Protein AF-A0A821G448-F1 (afdb_monomer_lite)

Sequence (338 aa):
MLSFLSIGIGICGEPCPPQCRQCDKSRVEDIFFGTEDEPDARFVFLPDCGHIIEVTSLDQWIKDFENDPDNKTAIRFPECPRCRQKIYRCVRYMPILNRVHESISQVKRKILGNKSRQEMNYRRTQLIAEYEKIQRNLKEINLVQSITDLFSKLYKDDQFFSDDMFNLMTNLLVFLNEMDAILIKGRKKLQESVFEDLVNAPLRHIVKYLSAQRQDRNFAEQQLKDIQSEFKRIHRVIYIESLVSSLKRTLKEDEKECIDSMKNLTRKSGPFTDEDRQKFDDLVKKFEQINNLPGLGITDRERIAIVRALNISKGHWFICPNGHPYVITEVEIFFFDE

Radiu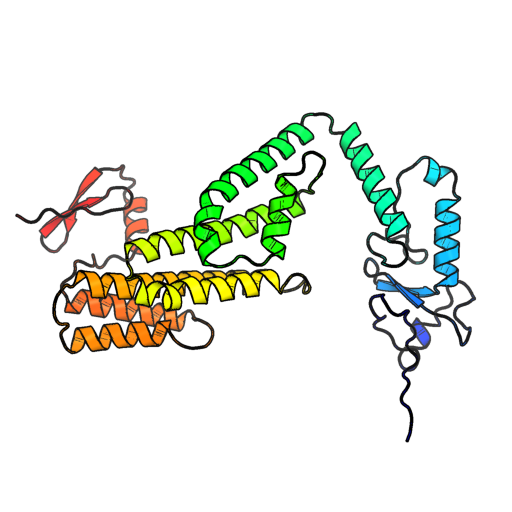s of gyration: 30.23 Å; chains: 1; bounding box: 56×74×84 Å

Secondary structure (DSSP, 8-state):
--------SBPTTSPPPSS-TTT-HHHHS--SSS-TTSTT--EEE-TTT--EEEHHHHHHHHHHHHH-HHHHHS----B-TTT--B----STTHHHHHHHHHHHHHHHHHHSTTHHHHHHHHHHHHHHHHHHHHHHHHGGGT--HHHHHHHHGGG-TTPPPPHHHHHHHHHHHHHHHHHHHHHHHHHHHS-HHHHIIIIIHHHHHHHHHHHHTTT-TT-HHHHHHHHHHHHHHHHHHHHHHHHHHHH-SPPPHHHHHHHHHHHHHHT-SS---HHHHHHHHHHHHHHHHHTT----S--HHHHHHHHHHHTPPS--EEE-TTS-EEE--SS-PPP---

Structure (mmCIF, N/CA/C/O backbone):
data_AF-A0A821G448-F1
#
_entry.id   AF-A0A821G448-F1
#
loop_
_atom_site.group_PDB
_atom_site.id
_atom_site.type_symbol
_atom_site.label_atom_id
_atom_site.label_alt_id
_atom_site.label_comp_id
_atom_site.label_asym_id
_atom_site.label_entity_id
_atom_site.label_seq_id
_atom_site.pdbx_PDB_ins_code
_atom_site.Cartn_x
_atom_site.Cartn_y
_atom_site.Cartn_z
_atom_site.occupancy
_atom_site.B_iso_or_equiv
_atom_site.auth_seq_id
_atom_site.auth_comp_id
_atom_site.auth_asym_id
_atom_site.auth_atom_id
_atom_site.pdbx_PDB_model_num
ATOM 1 N N . MET A 1 1 ? 2.047 -45.506 -25.909 1.00 33.78 1 MET A N 1
ATOM 2 C CA . MET A 1 1 ? 3.206 -44.608 -26.090 1.00 33.78 1 MET A CA 1
ATOM 3 C C . MET A 1 1 ? 3.051 -43.893 -27.422 1.00 33.78 1 MET A C 1
ATOM 5 O O . MET A 1 1 ? 3.429 -44.444 -28.443 1.00 33.78 1 MET A O 1
ATOM 9 N N . LEU A 1 2 ? 2.440 -42.710 -27.423 1.00 26.84 2 LEU A N 1
ATOM 10 C CA . LEU A 1 2 ? 2.539 -41.763 -28.532 1.00 26.84 2 LEU A CA 1
ATOM 11 C C . LEU A 1 2 ? 3.020 -40.459 -27.906 1.00 26.84 2 LEU A C 1
ATOM 13 O O . LEU A 1 2 ? 2.313 -39.806 -27.143 1.00 26.84 2 LEU A O 1
ATOM 17 N N . SER A 1 3 ? 4.299 -40.202 -28.126 1.00 27.52 3 SER A N 1
ATOM 18 C CA . SER A 1 3 ? 5.043 -39.023 -27.723 1.00 27.52 3 SER A CA 1
ATOM 19 C C . SER A 1 3 ? 4.447 -37.781 -28.386 1.00 27.52 3 SER A C 1
ATOM 21 O O . SER A 1 3 ? 4.775 -37.474 -29.530 1.00 27.52 3 SER A O 1
ATOM 23 N N . PHE A 1 4 ? 3.598 -37.048 -27.666 1.00 29.55 4 PHE A N 1
ATOM 24 C CA . PHE A 1 4 ? 3.271 -35.659 -27.993 1.00 29.55 4 PHE A CA 1
ATOM 25 C C . PHE A 1 4 ? 4.463 -34.769 -27.617 1.00 29.55 4 PHE A C 1
ATOM 27 O O . PHE A 1 4 ? 4.436 -34.025 -26.641 1.00 29.55 4 PHE A O 1
ATOM 34 N N . LEU A 1 5 ? 5.547 -34.881 -28.384 1.00 30.53 5 LEU A N 1
ATOM 35 C CA . LEU A 1 5 ? 6.506 -33.793 -28.510 1.00 30.53 5 LEU A CA 1
ATOM 36 C C . LEU A 1 5 ? 5.862 -32.778 -29.450 1.00 30.53 5 LEU A C 1
ATOM 38 O O . LEU A 1 5 ? 6.001 -32.860 -30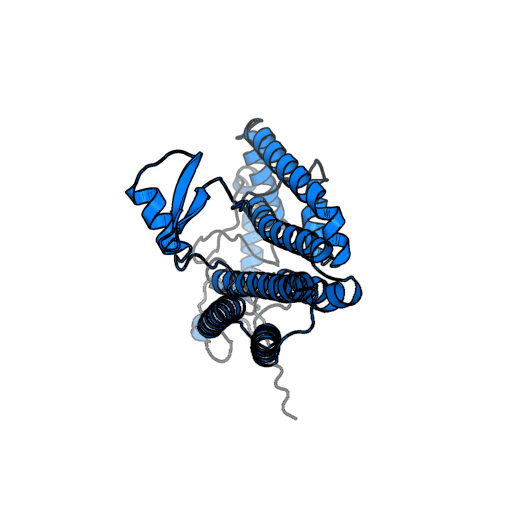.667 1.00 30.53 5 LEU A O 1
ATOM 42 N N . SER A 1 6 ? 5.092 -31.857 -28.878 1.00 38.50 6 SER A N 1
ATOM 43 C CA . SER A 1 6 ? 4.679 -30.636 -29.559 1.00 38.50 6 SER A CA 1
ATOM 44 C C . SER A 1 6 ? 5.960 -29.901 -29.957 1.00 38.50 6 SER A C 1
ATOM 46 O O . SER A 1 6 ? 6.612 -29.294 -29.109 1.00 38.50 6 SER A O 1
ATOM 48 N N . ILE A 1 7 ? 6.377 -30.025 -31.219 1.00 44.03 7 ILE A N 1
ATOM 49 C CA . ILE A 1 7 ? 7.517 -29.288 -31.769 1.00 44.03 7 ILE A CA 1
ATOM 50 C C . ILE A 1 7 ? 7.120 -27.811 -31.733 1.00 44.03 7 ILE A C 1
ATOM 52 O O . ILE A 1 7 ? 6.362 -27.329 -32.574 1.00 44.03 7 ILE A O 1
ATOM 56 N N . GLY A 1 8 ? 7.546 -27.120 -30.678 1.00 46.78 8 GLY A N 1
ATOM 57 C CA . GLY A 1 8 ? 7.325 -25.694 -30.515 1.00 46.78 8 GLY A CA 1
ATOM 58 C C . GLY A 1 8 ? 8.006 -24.943 -31.652 1.00 46.78 8 GLY A C 1
ATOM 59 O O . GLY A 1 8 ? 9.185 -25.139 -31.917 1.00 46.78 8 GLY A O 1
ATOM 60 N N . ILE A 1 9 ? 7.246 -24.083 -32.318 1.00 56.41 9 ILE A N 1
ATOM 61 C CA . ILE A 1 9 ? 7.723 -23.201 -33.395 1.00 56.41 9 ILE A CA 1
ATOM 62 C C . ILE A 1 9 ? 8.594 -22.065 -32.832 1.00 56.41 9 ILE A C 1
ATOM 64 O O . ILE A 1 9 ? 9.388 -21.447 -33.541 1.00 56.41 9 ILE A O 1
ATOM 68 N N . GLY A 1 10 ? 8.401 -21.769 -31.544 1.00 53.41 10 GLY A N 1
ATOM 69 C CA . GLY A 1 10 ? 9.107 -20.729 -30.813 1.00 53.41 10 GLY A CA 1
ATOM 70 C C . GLY A 1 10 ? 10.430 -21.210 -30.226 1.00 53.41 10 GLY A C 1
ATOM 71 O O . GLY A 1 10 ? 10.651 -22.399 -29.986 1.00 53.41 10 GLY A O 1
ATOM 72 N N . ILE A 1 11 ? 11.307 -20.254 -29.948 1.00 56.41 11 ILE A N 1
ATOM 73 C CA . ILE A 1 11 ? 12.569 -20.491 -29.250 1.00 56.41 11 ILE A CA 1
ATOM 74 C C . ILE A 1 11 ? 12.334 -20.475 -27.733 1.00 56.41 11 ILE A C 1
ATOM 76 O O . ILE A 1 11 ? 11.613 -19.633 -27.201 1.00 56.41 11 ILE A O 1
ATOM 80 N N . CYS A 1 12 ? 12.971 -21.406 -27.018 1.00 49.06 12 CYS A N 1
ATOM 81 C CA . CYS A 1 12 ? 12.954 -21.430 -25.556 1.00 49.06 12 CYS A CA 1
ATOM 82 C C . CYS A 1 12 ? 13.568 -20.133 -24.991 1.00 49.06 12 CYS A C 1
ATOM 84 O O . CYS A 1 12 ? 14.717 -19.817 -25.295 1.00 49.06 12 CYS A O 1
ATOM 86 N N . GLY A 1 13 ? 12.807 -19.390 -24.178 1.00 52.91 13 GLY A N 1
ATOM 87 C CA . GLY A 1 13 ? 13.228 -18.111 -23.581 1.00 52.91 13 GLY A CA 1
ATOM 88 C C . GLY A 1 13 ? 12.549 -16.860 -24.157 1.00 52.91 13 GLY A C 1
ATOM 89 O O . GLY A 1 13 ? 12.744 -15.770 -23.622 1.00 52.91 13 GLY A O 1
ATOM 90 N N . GLU A 1 14 ? 11.722 -17.001 -25.194 1.00 59.03 14 GLU A N 1
ATOM 91 C CA . GLU A 1 14 ? 10.895 -15.926 -25.758 1.00 59.03 14 GLU A CA 1
ATOM 92 C C . GLU A 1 14 ? 9.402 -16.145 -25.465 1.00 59.03 14 GLU A C 1
ATOM 94 O O . GLU A 1 14 ? 8.993 -17.273 -25.178 1.00 59.03 14 GLU A O 1
ATOM 99 N N . PRO A 1 15 ? 8.565 -15.088 -25.501 1.00 56.22 15 PRO A N 1
ATOM 100 C CA . PRO A 1 15 ? 7.119 -15.257 -25.413 1.00 56.22 15 PRO A CA 1
ATOM 101 C C . PRO A 1 15 ? 6.645 -16.205 -26.518 1.00 56.22 15 PRO A C 1
ATOM 103 O O . PRO A 1 15 ? 6.851 -15.936 -27.702 1.00 56.22 15 PRO A O 1
ATOM 106 N N . CYS A 1 16 ? 6.024 -17.318 -26.118 1.00 55.94 16 CYS A N 1
ATOM 107 C CA . CYS A 1 16 ? 5.536 -18.319 -27.056 1.00 55.94 16 CYS A CA 1
ATOM 108 C C . CYS A 1 16 ? 4.573 -17.665 -28.060 1.00 55.94 16 CYS A C 1
ATOM 110 O O . CYS A 1 16 ? 3.627 -16.994 -27.629 1.00 55.94 16 CYS A O 1
ATOM 112 N N . PRO A 1 17 ? 4.778 -17.850 -29.376 1.00 60.84 17 PRO A N 1
ATOM 113 C CA . PRO A 1 17 ? 3.851 -17.334 -30.368 1.00 60.84 17 PRO A CA 1
ATOM 114 C C . PRO A 1 17 ? 2.454 -17.936 -30.127 1.00 60.84 17 PRO A C 1
ATOM 116 O O . PRO A 1 17 ? 2.344 -19.138 -29.881 1.00 60.84 17 PRO A O 1
ATOM 119 N N . PRO A 1 18 ? 1.378 -17.132 -30.200 1.00 56.75 18 PRO A N 1
ATOM 120 C CA . PRO A 1 18 ? 0.017 -17.605 -29.935 1.00 56.75 18 PRO A CA 1
ATOM 121 C C . PRO A 1 18 ? -0.550 -18.511 -31.043 1.00 56.75 18 PRO A C 1
ATOM 123 O O . PRO A 1 18 ? -1.644 -19.042 -30.882 1.00 56.75 18 PRO A O 1
ATOM 126 N N . GLN A 1 19 ? 0.164 -18.673 -32.162 1.00 59.16 19 GLN A N 1
ATOM 127 C CA . GLN A 1 19 ? -0.272 -19.413 -33.350 1.00 59.16 19 GLN A CA 1
ATOM 128 C C . GLN A 1 19 ? 0.521 -20.722 -33.492 1.00 59.16 19 GLN A C 1
ATOM 130 O O . GLN A 1 19 ? 1.738 -20.745 -33.294 1.00 59.16 19 GLN A O 1
ATOM 135 N N . CYS A 1 20 ? -0.172 -21.819 -33.820 1.00 54.84 20 CYS A N 1
ATOM 136 C CA . CYS A 1 20 ? 0.391 -23.174 -33.900 1.00 54.84 20 CYS A CA 1
ATOM 137 C C . CYS A 1 20 ? 0.572 -23.634 -35.361 1.00 54.84 20 CYS A C 1
ATOM 139 O O . CYS A 1 20 ? -0.333 -23.462 -36.172 1.00 54.84 20 CYS A O 1
ATOM 141 N N . ARG A 1 21 ? 1.676 -24.329 -35.686 1.00 53.38 21 ARG A N 1
ATOM 142 C CA . ARG A 1 21 ? 2.031 -24.813 -37.043 1.00 53.38 21 ARG A CA 1
ATOM 143 C C . ARG A 1 21 ? 1.035 -25.834 -37.582 1.00 53.38 21 ARG A C 1
ATOM 145 O O . ARG A 1 21 ? 0.971 -26.078 -38.779 1.00 53.38 21 ARG A O 1
ATOM 152 N N . GLN A 1 22 ? 0.292 -26.472 -36.682 1.00 51.66 22 GLN A N 1
ATOM 153 C CA . GLN A 1 22 ? -0.735 -27.447 -37.027 1.00 51.66 22 GLN A CA 1
ATOM 154 C C . GLN A 1 22 ? -2.119 -26.813 -37.201 1.00 51.66 22 GLN A C 1
ATOM 156 O O . GLN A 1 22 ? -2.924 -27.369 -37.940 1.00 51.66 22 GLN A O 1
ATOM 161 N N . CYS A 1 23 ? -2.390 -25.667 -36.565 1.00 49.94 23 CYS A N 1
ATOM 162 C CA . CYS A 1 23 ? -3.724 -25.057 -36.540 1.00 49.94 23 CYS A CA 1
ATOM 163 C C . CYS A 1 23 ? -3.849 -23.826 -37.457 1.00 49.94 23 CYS A C 1
ATOM 165 O O . CYS A 1 23 ? -4.916 -23.620 -38.020 1.00 49.94 23 CYS A O 1
ATOM 167 N N . ASP A 1 24 ? -2.770 -23.056 -37.657 1.00 54.28 24 ASP A N 1
ATOM 168 C CA . ASP A 1 24 ? -2.768 -21.758 -38.358 1.00 54.28 24 ASP A CA 1
ATOM 169 C C . ASP A 1 24 ? -1.721 -21.696 -39.493 1.00 54.28 24 ASP A C 1
ATOM 171 O O . ASP A 1 24 ? -0.973 -20.724 -39.620 1.00 54.28 24 ASP A O 1
ATOM 175 N N . LYS A 1 25 ? -1.646 -22.738 -40.336 1.00 53.06 25 LYS A N 1
ATOM 176 C CA . LYS A 1 25 ? -0.663 -22.829 -41.440 1.00 53.06 25 LYS A CA 1
ATOM 177 C C . LYS A 1 25 ? -0.625 -21.584 -42.332 1.00 53.06 25 LYS A C 1
ATOM 179 O O . LYS A 1 25 ? 0.441 -21.031 -42.560 1.00 53.06 25 LYS A O 1
ATOM 184 N N . SER A 1 26 ? -1.788 -21.059 -42.720 1.00 48.03 26 SER A N 1
ATOM 185 C CA . SER A 1 26 ? -1.902 -19.926 -43.651 1.00 48.03 26 SER A CA 1
ATOM 186 C C . SER A 1 26 ? -1.378 -18.584 -43.124 1.00 48.03 26 SER A C 1
ATOM 188 O O . SER A 1 26 ? -1.271 -17.642 -43.897 1.00 48.03 26 SER A O 1
ATOM 190 N N . ARG A 1 27 ? -1.127 -18.451 -41.814 1.00 51.88 27 ARG A N 1
ATOM 191 C CA . ARG A 1 27 ? -0.592 -17.221 -41.197 1.00 51.88 27 ARG A CA 1
ATOM 192 C C . ARG A 1 27 ? 0.886 -17.323 -40.828 1.00 51.88 27 ARG A C 1
ATOM 194 O O . ARG A 1 27 ? 1.534 -16.291 -40.678 1.00 51.88 27 ARG A O 1
ATOM 201 N N . VAL A 1 28 ? 1.385 -18.548 -40.655 1.00 48.91 28 VAL A N 1
ATOM 202 C CA . VAL A 1 28 ? 2.789 -18.848 -40.337 1.00 48.91 28 VAL A CA 1
ATOM 203 C C . VAL A 1 28 ? 3.607 -19.040 -41.621 1.00 48.91 28 VAL A C 1
ATOM 205 O O . VAL A 1 28 ? 4.771 -18.665 -41.648 1.00 48.91 28 VAL A O 1
ATOM 208 N N . GLU A 1 29 ? 2.983 -19.550 -42.687 1.00 47.72 29 GLU A N 1
ATOM 209 C CA . GLU A 1 29 ? 3.554 -19.713 -44.039 1.00 47.72 29 GLU A CA 1
ATOM 210 C C . GLU A 1 29 ? 3.320 -18.468 -44.922 1.00 47.72 29 GLU A C 1
ATOM 212 O O . GLU A 1 29 ? 3.373 -18.540 -46.145 1.00 47.72 29 GLU A O 1
ATOM 217 N N . ASP A 1 30 ? 2.993 -17.319 -44.323 1.00 47.78 30 ASP A N 1
ATOM 218 C CA . ASP A 1 30 ? 2.688 -16.078 -45.042 1.00 47.78 30 ASP A CA 1
ATOM 219 C C . ASP A 1 30 ? 4.006 -15.445 -45.534 1.00 47.78 30 ASP A C 1
ATOM 221 O O . ASP A 1 30 ? 4.543 -14.540 -44.896 1.00 47.78 30 ASP A O 1
ATOM 225 N N . ILE A 1 31 ? 4.526 -15.998 -46.641 1.00 49.81 31 ILE A N 1
ATOM 226 C CA . ILE A 1 31 ? 5.874 -15.811 -47.205 1.00 49.81 31 ILE A CA 1
ATOM 227 C C . ILE A 1 31 ? 6.240 -14.324 -47.320 1.00 49.81 31 ILE A C 1
ATOM 229 O O . ILE A 1 31 ? 5.885 -13.656 -48.294 1.00 49.81 31 ILE A O 1
ATOM 233 N N . PHE A 1 32 ? 6.995 -13.804 -46.354 1.00 51.97 32 PHE A N 1
ATOM 234 C CA . PHE A 1 32 ? 7.508 -12.432 -46.381 1.00 51.97 32 PHE A CA 1
ATOM 235 C C . PHE A 1 32 ? 8.990 -12.374 -46.780 1.00 51.97 32 PHE A C 1
ATOM 237 O O . PHE A 1 32 ? 9.398 -11.440 -47.467 1.00 51.97 32 PHE A O 1
ATOM 244 N N . PHE A 1 33 ? 9.790 -13.385 -46.415 1.00 49.94 33 PHE A N 1
ATOM 245 C CA . PHE A 1 33 ? 11.239 -13.427 -46.692 1.00 49.94 33 PHE A CA 1
ATOM 246 C C . PHE A 1 33 ? 11.716 -14.626 -47.532 1.00 49.94 33 PHE A C 1
ATOM 248 O O . PHE A 1 33 ? 12.886 -14.679 -47.902 1.00 49.94 33 PHE A O 1
ATOM 255 N N . GLY A 1 34 ? 10.832 -15.566 -47.889 1.00 54.03 34 GLY A N 1
ATOM 256 C CA . GLY A 1 34 ? 11.161 -16.688 -48.786 1.00 54.03 34 GLY A CA 1
ATOM 257 C C . GLY A 1 34 ? 11.875 -17.885 -48.139 1.00 54.03 34 GLY A C 1
ATOM 258 O O . GLY A 1 34 ? 12.155 -18.854 -48.834 1.00 54.03 34 GLY A O 1
ATOM 259 N N . THR A 1 35 ? 12.138 -17.848 -46.831 1.00 48.72 35 THR A N 1
ATOM 260 C CA . THR A 1 35 ? 12.770 -18.928 -46.035 1.00 48.72 35 THR A CA 1
ATOM 261 C C . THR A 1 35 ? 11.802 -19.587 -45.039 1.00 48.72 35 THR A C 1
ATOM 263 O O . THR A 1 35 ? 12.171 -20.495 -44.298 1.00 48.72 35 THR A O 1
ATOM 266 N N . GLU A 1 36 ? 10.543 -19.140 -45.021 1.00 57.16 36 GLU A N 1
ATOM 267 C CA . GLU A 1 36 ? 9.511 -19.529 -44.045 1.00 57.16 36 GLU A CA 1
ATOM 268 C C . GLU A 1 36 ? 8.888 -20.914 -44.321 1.00 57.16 36 GLU A C 1
ATOM 270 O O . GLU A 1 36 ? 8.251 -21.486 -43.437 1.00 57.16 36 GLU A O 1
ATOM 275 N N . ASP A 1 37 ? 9.133 -21.480 -45.510 1.00 49.38 37 ASP A N 1
ATOM 276 C CA . ASP A 1 37 ? 8.642 -22.796 -45.956 1.00 49.38 37 ASP A CA 1
ATOM 277 C C . ASP A 1 37 ? 9.526 -23.978 -45.500 1.00 49.38 37 ASP A C 1
ATOM 279 O O . ASP A 1 37 ? 9.204 -25.146 -45.741 1.00 49.38 37 ASP A O 1
ATOM 283 N N . GLU A 1 38 ? 10.654 -23.718 -44.829 1.00 56.91 38 GLU A N 1
ATOM 284 C CA . GLU A 1 38 ? 11.566 -24.784 -44.412 1.00 56.91 38 GLU A CA 1
ATOM 285 C C . GLU A 1 38 ? 11.058 -25.549 -43.169 1.00 56.91 38 GLU A C 1
ATOM 287 O O . GLU A 1 38 ? 10.575 -24.959 -42.191 1.00 56.91 38 GLU A O 1
ATOM 292 N N . PRO A 1 39 ? 11.191 -26.891 -43.133 1.00 55.34 39 PRO A N 1
ATOM 293 C CA . PRO A 1 39 ? 10.701 -27.716 -42.027 1.00 55.34 39 PRO A CA 1
ATOM 294 C C . PRO A 1 39 ? 11.362 -27.385 -40.676 1.00 55.34 39 PRO A C 1
ATOM 296 O O . PRO A 1 39 ? 10.729 -27.592 -39.641 1.00 55.34 39 PRO A O 1
ATOM 299 N N . ASP A 1 40 ? 12.552 -26.777 -40.673 1.00 57.09 40 ASP A N 1
ATOM 300 C CA . ASP A 1 40 ? 13.296 -26.379 -39.468 1.00 57.09 40 ASP A CA 1
ATOM 301 C C . ASP A 1 40 ? 13.203 -24.877 -39.125 1.00 57.09 40 ASP A C 1
ATOM 303 O O . ASP A 1 40 ? 13.845 -24.424 -38.169 1.00 57.09 40 ASP A O 1
ATOM 307 N N . ALA A 1 41 ? 12.392 -24.102 -39.858 1.00 59.41 41 ALA A N 1
ATOM 308 C CA . ALA A 1 41 ? 12.221 -22.671 -39.617 1.00 59.41 41 ALA A CA 1
ATOM 309 C C . ALA A 1 41 ? 11.702 -22.400 -38.192 1.00 59.41 41 ALA A C 1
ATOM 311 O O . ALA A 1 41 ? 10.693 -22.956 -37.741 1.00 59.41 41 ALA A O 1
ATOM 312 N N . ARG A 1 42 ? 12.418 -21.534 -37.465 1.00 64.50 42 ARG A N 1
ATOM 313 C CA . ARG A 1 42 ? 12.078 -21.098 -36.102 1.00 64.50 42 ARG A CA 1
ATOM 314 C C . ARG A 1 42 ? 11.603 -19.660 -36.143 1.00 64.50 42 ARG A C 1
ATOM 316 O O . ARG A 1 42 ? 12.145 -18.862 -36.903 1.00 64.50 42 ARG A O 1
ATOM 323 N N . PHE A 1 43 ? 10.654 -19.313 -35.282 1.00 67.06 43 PHE A N 1
ATOM 324 C CA . PHE A 1 43 ? 10.010 -18.005 -35.328 1.00 67.06 43 PHE A CA 1
ATOM 325 C C . PHE A 1 43 ? 10.099 -17.262 -33.991 1.00 67.06 43 PHE A C 1
ATOM 327 O O . PHE A 1 43 ? 9.993 -17.858 -32.916 1.00 67.06 43 PHE A O 1
ATOM 334 N N . VAL A 1 44 ? 10.269 -15.942 -34.081 1.00 66.25 44 VAL A N 1
ATOM 335 C CA . VAL A 1 44 ? 10.250 -14.978 -32.974 1.00 66.25 44 VAL A CA 1
ATOM 336 C C . VAL A 1 44 ? 8.920 -14.238 -32.988 1.00 66.25 44 VAL A C 1
ATOM 338 O O . VAL A 1 44 ? 8.470 -13.762 -34.031 1.00 66.25 44 VAL A O 1
ATOM 341 N N . PHE A 1 45 ? 8.309 -14.088 -31.815 1.00 69.44 45 PHE A N 1
ATOM 342 C CA . PHE A 1 45 ? 7.146 -13.228 -31.630 1.00 69.44 45 PHE A CA 1
ATOM 343 C C . PHE A 1 45 ? 7.579 -11.847 -31.132 1.00 69.44 45 PHE A C 1
ATOM 345 O O . PHE A 1 45 ? 8.216 -11.733 -30.083 1.00 69.44 45 PHE A O 1
ATOM 352 N N . LEU A 1 46 ? 7.205 -10.790 -31.857 1.00 71.00 46 LEU A N 1
ATOM 353 C CA . LEU A 1 46 ? 7.442 -9.405 -31.450 1.00 71.00 46 LEU A CA 1
ATOM 354 C C . LEU A 1 46 ? 6.232 -8.861 -30.666 1.00 71.00 46 LEU A C 1
ATOM 356 O O . LEU A 1 46 ? 5.215 -8.532 -31.283 1.00 71.00 46 LEU A O 1
ATOM 360 N N . PRO A 1 47 ? 6.319 -8.673 -29.333 1.00 65.50 47 PRO A N 1
ATOM 361 C CA . PRO A 1 47 ? 5.178 -8.251 -28.511 1.00 65.50 47 PRO A CA 1
ATOM 362 C C . PRO A 1 47 ? 4.663 -6.850 -28.847 1.00 65.50 47 PRO A C 1
ATOM 364 O O . PRO A 1 47 ? 3.503 -6.544 -28.592 1.00 65.50 47 PRO A O 1
ATOM 367 N N . ASP A 1 48 ? 5.530 -5.995 -29.397 1.00 66.50 48 ASP A N 1
ATOM 368 C CA . ASP A 1 48 ? 5.216 -4.592 -29.678 1.00 66.50 48 ASP A CA 1
ATOM 369 C C . ASP A 1 48 ? 4.328 -4.412 -30.923 1.00 66.50 48 ASP A C 1
ATOM 371 O O . ASP A 1 48 ? 3.651 -3.394 -31.048 1.00 66.50 48 ASP A O 1
ATOM 375 N N . CYS A 1 49 ? 4.319 -5.381 -31.846 1.00 70.69 49 CYS A N 1
ATOM 376 C CA . CYS A 1 49 ? 3.522 -5.314 -33.079 1.00 70.69 49 CYS A CA 1
ATOM 377 C C . CYS A 1 49 ? 2.707 -6.580 -33.374 1.00 70.69 49 CYS A C 1
ATOM 379 O O . CYS A 1 49 ? 1.937 -6.592 -34.329 1.00 70.69 49 CYS A O 1
ATOM 381 N N . GLY A 1 50 ? 2.869 -7.639 -32.579 1.00 67.25 50 GLY A N 1
ATOM 382 C CA . GLY A 1 50 ? 2.139 -8.896 -32.726 1.00 67.25 50 GLY A CA 1
ATOM 383 C C . GLY A 1 50 ? 2.559 -9.749 -33.927 1.00 67.25 50 GLY A C 1
ATOM 384 O O . GLY A 1 50 ? 1.905 -10.753 -34.197 1.00 67.25 50 GLY A O 1
ATOM 385 N N . HIS A 1 51 ? 3.620 -9.374 -34.650 1.00 70.75 51 HIS A N 1
ATOM 386 C CA . HIS A 1 51 ? 4.101 -10.131 -35.803 1.00 70.75 51 HIS A CA 1
ATOM 387 C C . HIS A 1 51 ? 5.011 -11.285 -35.383 1.00 70.75 51 HIS A C 1
ATOM 389 O O . HIS A 1 51 ? 5.824 -11.164 -34.462 1.00 70.75 51 HIS A O 1
ATOM 395 N N . ILE A 1 52 ? 4.861 -12.389 -36.106 1.00 68.00 52 ILE A N 1
ATOM 396 C CA . ILE A 1 52 ? 5.700 -13.578 -36.024 1.00 68.00 52 ILE A CA 1
ATOM 397 C C . ILE A 1 52 ? 6.648 -13.518 -37.219 1.00 68.00 52 ILE A C 1
ATOM 399 O O . ILE A 1 52 ? 6.193 -13.285 -38.337 1.00 68.00 52 ILE A O 1
ATOM 403 N N . ILE A 1 53 ? 7.949 -13.642 -36.970 1.00 69.25 53 ILE A N 1
ATOM 404 C CA . ILE A 1 53 ? 8.989 -13.498 -37.997 1.00 69.25 53 ILE A CA 1
ATOM 405 C C . ILE A 1 53 ? 10.000 -14.624 -37.832 1.00 69.25 53 ILE A C 1
ATOM 407 O O . ILE A 1 53 ? 10.347 -14.987 -36.707 1.00 69.25 53 ILE A O 1
ATOM 411 N N . GLU A 1 54 ? 10.474 -15.169 -38.946 1.00 73.88 54 GLU A N 1
ATOM 412 C CA . GLU A 1 54 ? 11.516 -16.188 -38.952 1.00 73.88 54 GLU A CA 1
ATOM 413 C C . GLU A 1 54 ? 12.857 -15.631 -38.429 1.00 73.88 54 GLU A C 1
ATOM 415 O O . GLU A 1 54 ? 13.243 -14.480 -38.655 1.00 73.88 54 GLU A O 1
ATOM 420 N N . VAL A 1 55 ? 13.542 -16.454 -37.641 1.00 70.75 55 VAL A N 1
ATOM 421 C CA . VAL A 1 55 ? 14.696 -16.066 -36.825 1.00 70.75 55 VAL A CA 1
ATOM 422 C C . VAL A 1 55 ? 15.901 -15.653 -37.663 1.00 70.75 55 VAL A C 1
ATOM 424 O O . VAL A 1 55 ? 16.552 -14.663 -37.332 1.00 70.75 55 VAL A O 1
ATOM 427 N N . THR A 1 56 ? 16.239 -16.403 -38.712 1.00 71.31 56 THR A N 1
ATOM 428 C CA . THR A 1 56 ? 17.419 -16.117 -39.540 1.00 71.31 56 THR A CA 1
ATOM 429 C C . THR A 1 56 ? 17.231 -14.843 -40.360 1.00 71.31 56 THR A C 1
ATOM 431 O O . THR A 1 56 ? 18.159 -14.040 -40.459 1.00 71.31 56 THR A O 1
ATOM 434 N N . SER A 1 57 ? 16.014 -14.602 -40.836 1.00 70.38 57 SER A N 1
ATOM 435 C CA . SER A 1 57 ? 15.602 -13.400 -41.560 1.00 70.38 57 SER A CA 1
ATOM 436 C C . SER A 1 57 ? 15.626 -12.177 -40.651 1.00 70.38 57 SER A C 1
ATOM 438 O O . SER A 1 57 ? 16.164 -11.134 -41.022 1.00 70.38 57 SER A O 1
ATOM 440 N N . LEU A 1 58 ? 15.121 -12.304 -39.420 1.00 74.56 58 LEU A N 1
ATOM 441 C CA . LEU A 1 58 ? 15.185 -11.223 -38.438 1.00 74.56 58 LEU A CA 1
ATOM 442 C C . LEU A 1 58 ? 16.629 -10.945 -37.990 1.00 74.56 58 LEU A C 1
ATOM 444 O O . LEU A 1 58 ? 17.006 -9.786 -37.836 1.00 74.56 58 LEU A O 1
ATOM 448 N N . ASP A 1 59 ? 17.470 -11.973 -37.849 1.00 77.38 59 ASP A N 1
ATOM 449 C CA . ASP A 1 59 ? 18.895 -11.802 -37.545 1.00 77.38 59 ASP A CA 1
ATOM 450 C C . ASP A 1 59 ? 19.651 -11.093 -38.677 1.00 77.38 59 ASP A C 1
ATOM 452 O O . ASP A 1 59 ? 20.510 -10.256 -38.396 1.00 77.38 59 ASP A O 1
ATOM 456 N N . GLN A 1 60 ? 19.358 -11.410 -39.943 1.00 77.38 60 GLN A N 1
ATOM 457 C CA . GLN A 1 60 ? 19.922 -10.701 -41.098 1.00 77.38 60 GLN A CA 1
ATOM 458 C C . GLN A 1 60 ? 19.451 -9.246 -41.122 1.00 77.38 60 GLN A C 1
ATOM 460 O O . GLN A 1 60 ? 20.281 -8.344 -41.177 1.00 77.38 60 GLN A O 1
ATOM 465 N N . TRP A 1 61 ? 18.152 -9.009 -40.929 1.00 79.19 61 TRP A N 1
ATOM 466 C CA . TRP A 1 61 ? 17.572 -7.667 -40.866 1.00 79.19 61 TRP A CA 1
ATOM 467 C C . TRP A 1 61 ? 18.201 -6.793 -39.771 1.00 79.19 61 TRP A C 1
ATOM 469 O O . TRP A 1 61 ? 18.509 -5.623 -39.991 1.00 79.19 61 TRP A O 1
ATOM 479 N N . ILE A 1 62 ? 18.440 -7.359 -38.584 1.00 76.50 62 ILE A N 1
ATOM 480 C CA . ILE A 1 62 ? 19.091 -6.652 -37.474 1.00 76.50 62 ILE A CA 1
ATOM 481 C C . ILE A 1 62 ? 20.586 -6.419 -37.742 1.00 76.50 62 ILE A C 1
ATOM 483 O O . ILE A 1 62 ? 21.109 -5.367 -37.373 1.00 76.50 62 ILE A O 1
ATOM 487 N N . LYS A 1 63 ? 21.283 -7.353 -38.401 1.00 76.94 63 LYS A N 1
ATOM 488 C CA . LYS A 1 63 ? 22.687 -7.159 -38.809 1.00 76.94 63 LYS A CA 1
ATOM 489 C C . LYS A 1 63 ? 22.825 -6.069 -39.865 1.00 76.94 63 LYS A C 1
ATOM 491 O O . LYS A 1 63 ? 23.735 -5.250 -39.764 1.00 76.94 63 LYS A O 1
ATOM 496 N N . ASP A 1 64 ? 21.922 -6.034 -40.836 1.00 76.69 64 ASP A N 1
ATOM 497 C CA . ASP A 1 64 ? 21.879 -4.982 -41.850 1.00 76.69 64 ASP A CA 1
ATOM 498 C C . ASP A 1 64 ? 21.573 -3.629 -41.200 1.00 76.69 64 ASP A C 1
ATOM 500 O O . ASP A 1 64 ? 22.243 -2.638 -41.488 1.00 76.69 64 ASP A O 1
ATOM 504 N N . PHE A 1 65 ? 20.668 -3.610 -40.216 1.00 72.50 65 PHE A N 1
ATOM 505 C CA . PHE A 1 65 ? 20.415 -2.440 -39.380 1.00 72.50 65 PHE A CA 1
ATOM 506 C C . PHE A 1 65 ? 21.666 -1.981 -38.599 1.00 72.50 65 PHE A C 1
ATOM 508 O O . PHE A 1 65 ? 21.946 -0.786 -38.563 1.00 72.50 65 PHE A O 1
ATOM 515 N N . GLU A 1 66 ? 22.458 -2.876 -37.998 1.00 69.56 66 GLU A N 1
ATOM 516 C CA . GLU A 1 66 ? 23.705 -2.493 -37.302 1.00 69.56 66 GLU A CA 1
ATOM 517 C C . GLU A 1 66 ? 24.828 -2.036 -38.256 1.00 69.56 66 GLU A C 1
ATOM 519 O O . GLU A 1 66 ? 25.677 -1.222 -37.870 1.00 69.56 66 GLU A O 1
ATOM 524 N N . ASN A 1 67 ? 24.849 -2.547 -39.489 1.00 70.12 67 ASN A N 1
ATOM 525 C CA . ASN A 1 67 ? 25.858 -2.210 -40.496 1.00 70.12 67 ASN A CA 1
ATOM 526 C C . ASN A 1 67 ? 25.554 -0.918 -41.267 1.00 70.12 67 ASN A C 1
ATOM 528 O O . ASN A 1 67 ? 26.467 -0.368 -41.891 1.00 70.12 67 ASN A O 1
ATOM 532 N N . ASP A 1 68 ? 24.320 -0.417 -41.192 1.00 72.44 68 ASP A N 1
ATOM 533 C CA . ASP A 1 68 ? 23.902 0.828 -41.829 1.00 72.44 68 ASP A CA 1
ATOM 534 C C . ASP A 1 68 ? 24.717 2.032 -41.288 1.00 72.44 68 ASP A C 1
ATOM 536 O O . ASP A 1 68 ? 24.733 2.292 -40.073 1.00 72.44 68 ASP A O 1
ATOM 540 N N . PRO A 1 69 ? 25.423 2.786 -42.155 1.00 59.50 69 PRO A N 1
ATOM 541 C CA . PRO A 1 69 ? 26.186 3.968 -41.754 1.00 59.50 69 PRO A CA 1
ATOM 542 C C . PRO A 1 69 ? 25.328 5.059 -41.088 1.00 59.50 69 PRO A C 1
ATOM 544 O O . PRO A 1 69 ? 25.841 5.784 -40.224 1.00 59.50 69 PRO A O 1
ATOM 547 N N . ASP A 1 70 ? 24.031 5.139 -41.398 1.00 58.22 70 ASP A N 1
ATOM 548 C CA . ASP A 1 70 ? 23.108 6.080 -40.756 1.00 58.22 70 ASP A CA 1
ATOM 549 C C . ASP A 1 70 ? 22.757 5.659 -39.321 1.00 58.22 70 ASP A C 1
ATOM 551 O O . ASP A 1 70 ? 22.528 6.516 -38.469 1.00 58.22 70 ASP A O 1
ATOM 555 N N . ASN A 1 71 ? 22.800 4.366 -38.985 1.00 58.31 71 ASN A N 1
ATOM 556 C CA . ASN A 1 71 ? 22.572 3.888 -37.612 1.00 58.31 71 ASN A CA 1
ATOM 557 C C . ASN A 1 71 ? 23.814 4.011 -36.719 1.00 58.31 71 ASN A C 1
ATOM 559 O O . ASN A 1 71 ? 23.701 4.042 -35.491 1.00 58.31 71 ASN A O 1
ATOM 563 N N . LYS A 1 72 ? 25.007 4.166 -37.311 1.00 56.19 72 LYS A N 1
ATOM 564 C CA . LYS A 1 72 ? 26.212 4.578 -36.565 1.00 56.19 72 LYS A CA 1
ATOM 565 C C . LYS A 1 72 ? 26.155 6.043 -36.130 1.00 56.19 72 LYS A C 1
ATOM 567 O O . LYS A 1 72 ? 26.830 6.414 -35.171 1.00 56.19 72 LYS A O 1
ATOM 572 N N . THR A 1 73 ? 25.368 6.870 -36.819 1.00 49.56 73 THR A N 1
ATOM 573 C CA . THR A 1 73 ? 25.283 8.320 -36.587 1.00 49.56 73 THR A CA 1
ATOM 574 C C . THR A 1 73 ? 23.957 8.765 -35.957 1.00 49.56 73 THR A C 1
ATOM 576 O O . THR A 1 73 ? 23.950 9.736 -35.197 1.00 49.56 73 THR A O 1
ATOM 579 N N . ALA A 1 74 ? 22.853 8.045 -36.176 1.00 55.38 74 ALA A N 1
ATOM 580 C CA . ALA A 1 74 ? 21.530 8.337 -35.628 1.00 55.38 74 ALA A CA 1
ATOM 581 C C . ALA A 1 74 ? 21.056 7.257 -34.641 1.00 55.38 74 ALA A C 1
ATOM 583 O O . ALA A 1 74 ? 21.034 6.067 -34.935 1.00 55.38 74 ALA A O 1
ATOM 584 N N . ILE A 1 75 ? 20.595 7.681 -33.460 1.00 65.38 75 ILE A N 1
ATOM 585 C CA . ILE A 1 75 ? 20.065 6.766 -32.441 1.00 65.38 75 ILE A CA 1
ATOM 586 C C . ILE A 1 75 ? 18.636 6.368 -32.815 1.00 65.38 75 ILE A C 1
ATOM 588 O O . ILE A 1 75 ? 17.705 7.165 -32.667 1.00 65.38 75 ILE A O 1
ATOM 592 N N . ARG A 1 76 ? 18.453 5.136 -33.295 1.00 71.56 76 ARG A N 1
ATOM 593 C CA . ARG A 1 76 ? 17.154 4.603 -33.724 1.00 71.56 76 ARG A CA 1
ATOM 594 C C . ARG A 1 76 ? 16.935 3.201 -33.162 1.00 71.56 76 ARG A C 1
ATOM 596 O O . ARG A 1 76 ? 17.884 2.459 -32.935 1.00 71.56 76 ARG A O 1
ATOM 603 N N . PHE A 1 77 ? 15.674 2.867 -32.893 1.00 75.06 77 PHE A N 1
ATOM 604 C CA . PHE A 1 77 ? 15.295 1.496 -32.556 1.00 75.06 77 PHE A CA 1
ATOM 605 C C . PHE A 1 77 ? 15.176 0.671 -33.836 1.00 75.06 77 PHE A C 1
ATOM 607 O O . PHE A 1 77 ? 14.744 1.234 -34.845 1.00 75.06 77 PHE A O 1
ATOM 614 N N . PRO A 1 78 ? 15.484 -0.636 -33.789 1.00 75.00 78 PRO A N 1
ATOM 615 C CA . PRO A 1 78 ? 15.181 -1.528 -34.894 1.00 75.00 78 PRO A CA 1
ATOM 616 C C . PRO A 1 78 ? 13.684 -1.514 -35.202 1.00 75.00 78 PRO A C 1
ATOM 618 O O . PRO A 1 78 ? 12.852 -1.454 -34.294 1.00 75.00 78 PRO A O 1
ATOM 621 N N . GLU A 1 79 ? 13.338 -1.572 -36.481 1.00 79.81 79 GLU A N 1
ATOM 622 C CA . GLU A 1 79 ? 11.952 -1.577 -36.942 1.00 79.81 79 GLU A CA 1
ATOM 623 C C . GLU A 1 79 ? 11.551 -2.975 -37.406 1.00 79.81 79 GLU A C 1
ATOM 625 O O . GLU A 1 79 ? 12.345 -3.711 -37.994 1.00 79.81 79 GLU A O 1
ATOM 630 N N . CYS A 1 80 ? 10.296 -3.338 -37.148 1.00 75.94 80 CYS A N 1
ATOM 631 C CA . CYS A 1 80 ? 9.718 -4.570 -37.654 1.00 75.94 80 CYS A CA 1
ATOM 632 C C . CYS A 1 80 ? 9.698 -4.534 -39.193 1.00 75.94 80 CYS A C 1
ATOM 634 O O . CYS A 1 80 ? 9.111 -3.609 -39.757 1.00 75.94 80 CYS A O 1
ATOM 636 N N . PRO A 1 81 ? 10.248 -5.537 -39.892 1.00 72.62 81 PRO A N 1
ATOM 637 C CA . PRO A 1 81 ? 10.294 -5.538 -41.355 1.00 72.62 81 PRO A CA 1
ATOM 638 C C . PRO A 1 81 ? 8.904 -5.556 -42.009 1.00 72.62 81 PRO A C 1
ATOM 640 O O . PRO A 1 81 ? 8.737 -5.050 -43.114 1.00 72.62 81 PRO A O 1
ATOM 643 N N . ARG A 1 82 ? 7.886 -6.082 -41.312 1.00 70.75 82 ARG A N 1
ATOM 644 C CA . ARG A 1 82 ? 6.523 -6.226 -41.844 1.00 70.75 82 ARG A CA 1
ATOM 645 C C . ARG A 1 82 ? 5.667 -4.966 -41.707 1.00 70.75 82 ARG A C 1
ATOM 647 O O . ARG A 1 82 ? 4.858 -4.676 -42.578 1.00 70.75 82 ARG A O 1
ATOM 654 N N . CYS A 1 83 ? 5.829 -4.210 -40.621 1.00 73.69 83 CYS A N 1
ATOM 655 C CA . CYS A 1 83 ? 4.966 -3.055 -40.321 1.00 73.69 83 CYS A CA 1
ATOM 656 C C . CYS A 1 83 ? 5.716 -1.760 -39.994 1.00 73.69 83 CYS A C 1
ATOM 658 O O . CYS A 1 83 ? 5.080 -0.747 -39.719 1.00 73.69 83 CYS A O 1
ATOM 660 N N . ARG A 1 84 ? 7.053 -1.790 -39.988 1.00 71.69 84 ARG A N 1
ATOM 661 C CA . ARG A 1 84 ? 7.945 -0.687 -39.591 1.00 71.69 84 ARG A CA 1
ATOM 662 C C . ARG A 1 84 ? 7.719 -0.157 -38.168 1.00 71.69 84 ARG A C 1
ATOM 664 O O . ARG A 1 84 ? 8.250 0.881 -37.786 1.00 71.69 84 ARG A O 1
ATOM 671 N N . GLN A 1 85 ? 6.961 -0.883 -37.344 1.00 72.00 85 GLN A N 1
ATOM 672 C CA . GLN A 1 85 ? 6.790 -0.555 -35.932 1.00 72.00 85 GLN A CA 1
ATOM 673 C C . GLN A 1 85 ? 8.116 -0.758 -35.192 1.00 72.00 85 GLN A C 1
ATOM 675 O O . GLN A 1 85 ? 8.763 -1.796 -35.339 1.00 72.00 85 GLN A O 1
ATOM 680 N N . LYS A 1 86 ? 8.504 0.219 -34.371 1.00 77.19 86 LYS A N 1
ATOM 681 C CA . LYS A 1 86 ? 9.729 0.155 -33.563 1.00 77.19 86 LYS A CA 1
ATOM 682 C C . LYS A 1 86 ? 9.655 -0.985 -32.552 1.00 77.19 86 LYS A C 1
ATOM 684 O O . LYS A 1 86 ? 8.661 -1.130 -31.840 1.00 77.19 86 LYS A O 1
ATOM 689 N N . ILE A 1 87 ? 10.731 -1.754 -32.481 1.00 75.12 87 ILE A N 1
ATOM 690 C CA . ILE A 1 87 ? 10.907 -2.860 -31.550 1.00 75.12 87 ILE A CA 1
ATOM 691 C C . ILE A 1 87 ? 11.555 -2.291 -30.290 1.00 75.12 87 ILE A C 1
ATOM 693 O O . ILE A 1 87 ? 12.701 -1.846 -30.311 1.00 75.12 87 ILE A O 1
ATOM 697 N N . TYR A 1 88 ? 10.814 -2.296 -29.187 1.00 64.94 88 TYR A N 1
ATOM 698 C CA . TYR A 1 88 ? 11.293 -1.855 -27.876 1.00 64.94 88 TYR A CA 1
ATOM 699 C C . TYR A 1 88 ? 11.643 -3.035 -26.975 1.00 64.94 88 TYR A C 1
ATOM 701 O O . TYR A 1 88 ? 12.404 -2.882 -26.020 1.00 64.94 88 TYR A O 1
ATOM 709 N N . ARG A 1 89 ? 11.050 -4.205 -27.228 1.00 61.81 89 ARG A N 1
ATOM 710 C CA . ARG A 1 89 ? 11.127 -5.366 -26.342 1.00 61.81 89 ARG A CA 1
ATOM 711 C C . ARG A 1 89 ? 11.310 -6.641 -27.154 1.00 61.81 89 ARG A C 1
ATOM 713 O O . ARG A 1 89 ? 10.359 -7.198 -27.689 1.00 61.81 89 ARG A O 1
ATOM 720 N N . CYS A 1 90 ? 12.542 -7.133 -27.186 1.00 67.00 90 CYS A N 1
ATOM 721 C CA . CYS A 1 90 ? 12.880 -8.448 -27.717 1.00 67.00 90 CYS A CA 1
ATOM 722 C C . CYS A 1 90 ? 14.026 -9.035 -26.885 1.00 67.00 90 CYS A C 1
ATOM 724 O O . CYS A 1 90 ? 15.043 -8.371 -26.685 1.00 67.00 90 CYS A O 1
ATOM 726 N N . VAL A 1 91 ? 13.855 -10.260 -26.381 1.00 66.69 91 VAL A N 1
ATOM 727 C CA . VAL A 1 91 ? 14.825 -10.903 -25.475 1.00 66.69 91 VAL A CA 1
ATOM 728 C C . VAL A 1 91 ? 16.139 -11.194 -26.203 1.00 66.69 91 VAL A C 1
ATOM 730 O O . VAL A 1 91 ? 17.211 -10.918 -25.667 1.00 66.69 91 VAL A O 1
ATOM 733 N N . ARG A 1 92 ? 16.073 -11.669 -27.451 1.00 68.75 92 ARG A N 1
ATOM 734 C CA . ARG A 1 92 ? 17.248 -11.969 -28.282 1.00 68.75 92 ARG A CA 1
ATOM 735 C C . ARG A 1 92 ? 18.098 -10.737 -28.593 1.00 68.75 92 ARG A C 1
ATOM 737 O O . ARG A 1 92 ? 19.320 -10.795 -28.505 1.00 68.75 92 ARG A O 1
ATOM 744 N N . TYR A 1 93 ? 17.460 -9.605 -28.889 1.00 71.38 93 TYR A N 1
ATOM 745 C CA . TYR A 1 93 ? 18.152 -8.351 -29.220 1.00 71.38 93 TYR A CA 1
ATOM 746 C C . TYR A 1 93 ? 18.288 -7.396 -28.032 1.00 71.38 93 TYR A C 1
ATOM 748 O O . TYR A 1 93 ? 18.642 -6.229 -28.210 1.00 71.38 93 TYR A O 1
ATOM 756 N N . MET A 1 94 ? 18.067 -7.884 -26.808 1.00 67.56 94 MET A N 1
ATOM 757 C CA . MET A 1 94 ? 18.198 -7.100 -25.579 1.00 67.56 94 MET A CA 1
ATOM 758 C C . MET A 1 94 ? 19.539 -6.344 -25.480 1.00 67.56 94 MET A C 1
ATOM 760 O O . MET A 1 94 ? 19.514 -5.174 -25.102 1.00 67.56 94 MET A O 1
ATOM 764 N N . PRO A 1 95 ? 20.703 -6.909 -25.881 1.00 69.44 95 PRO A N 1
ATOM 765 C CA . PRO A 1 95 ? 21.965 -6.162 -25.875 1.00 69.44 95 PRO A CA 1
ATOM 766 C C . PRO A 1 95 ? 21.983 -4.948 -26.820 1.00 69.44 95 PRO A C 1
ATOM 768 O O . PRO A 1 95 ? 22.596 -3.929 -26.506 1.00 69.44 95 PRO A O 1
ATOM 771 N N . ILE A 1 96 ? 21.320 -5.031 -27.978 1.00 74.94 96 ILE A N 1
ATOM 772 C CA . ILE A 1 96 ? 21.219 -3.928 -28.951 1.00 74.94 96 ILE A CA 1
ATOM 773 C C . ILE A 1 96 ? 20.242 -2.874 -28.427 1.00 74.94 96 ILE A C 1
ATOM 775 O O . ILE A 1 96 ? 20.567 -1.688 -28.380 1.00 74.94 96 ILE A O 1
ATOM 779 N N . LEU A 1 97 ? 19.073 -3.312 -27.956 1.00 69.62 97 LEU A N 1
ATOM 780 C CA . LEU A 1 97 ? 18.051 -2.432 -27.392 1.00 69.62 97 LEU A CA 1
ATOM 781 C C . LEU A 1 97 ? 18.586 -1.662 -26.179 1.00 69.62 97 LEU A C 1
ATOM 783 O O . LEU A 1 97 ? 18.391 -0.451 -26.096 1.00 69.62 97 LEU A O 1
ATOM 787 N N . ASN A 1 98 ? 19.333 -2.319 -25.288 1.00 67.75 98 ASN A N 1
ATOM 788 C CA . ASN A 1 98 ? 19.974 -1.671 -24.143 1.00 67.75 98 ASN A CA 1
ATOM 789 C C . ASN A 1 98 ? 20.974 -0.589 -24.577 1.00 67.75 98 ASN A C 1
ATOM 791 O O . ASN A 1 98 ? 20.924 0.516 -24.040 1.00 67.75 98 ASN A O 1
ATOM 795 N N . ARG A 1 99 ? 21.811 -0.846 -25.595 1.00 71.00 99 ARG A N 1
ATOM 796 C CA . ARG A 1 99 ? 22.732 0.165 -26.154 1.00 71.00 99 ARG A CA 1
ATOM 797 C C . ARG A 1 99 ? 21.982 1.379 -26.709 1.00 71.00 99 ARG A C 1
ATOM 799 O O . ARG A 1 99 ? 22.365 2.517 -26.443 1.00 71.00 99 ARG A O 1
ATOM 806 N N . VAL A 1 100 ? 20.886 1.162 -27.437 1.00 67.50 100 VAL A N 1
ATOM 807 C CA . VAL A 1 100 ? 20.046 2.253 -27.964 1.00 67.50 100 VAL A CA 1
ATOM 808 C C . VAL A 1 100 ? 19.378 3.028 -26.822 1.00 67.50 100 VAL A C 1
ATOM 810 O O . VAL A 1 100 ? 19.418 4.258 -26.812 1.00 67.50 100 VAL A O 1
ATOM 813 N N . HIS A 1 101 ? 18.830 2.343 -25.816 1.00 63.75 101 HIS A N 1
ATOM 814 C CA . HIS A 1 101 ? 18.271 2.972 -24.615 1.00 63.75 101 HIS A CA 1
ATOM 815 C C . HIS A 1 101 ? 19.308 3.803 -23.846 1.00 63.75 101 HIS A C 1
ATOM 817 O O . HIS A 1 101 ? 18.997 4.910 -23.391 1.00 63.75 101 HIS A O 1
ATOM 823 N N . GLU A 1 102 ? 20.542 3.314 -23.728 1.00 65.44 102 GLU A N 1
ATOM 824 C CA . GLU A 1 102 ? 21.655 4.040 -23.120 1.00 65.44 102 GLU A CA 1
ATOM 825 C C . GLU A 1 102 ? 22.024 5.283 -23.927 1.00 65.44 102 GLU A C 1
ATOM 827 O O . GLU A 1 102 ? 22.148 6.358 -23.341 1.00 65.44 102 GLU A O 1
ATOM 832 N N . SER A 1 103 ? 22.121 5.184 -25.254 1.00 65.00 103 SER A N 1
ATOM 833 C CA . SER A 1 103 ? 22.396 6.322 -26.140 1.00 65.00 103 SER A CA 1
ATOM 834 C C . SER A 1 103 ? 21.279 7.369 -26.109 1.00 65.00 103 SER A C 1
ATOM 836 O O . SER A 1 103 ? 21.560 8.563 -25.995 1.00 65.00 103 SER A O 1
ATOM 838 N N . ILE A 1 104 ? 20.002 6.962 -26.113 1.00 64.56 104 ILE A N 1
ATOM 839 C CA . ILE A 1 104 ? 18.866 7.883 -25.913 1.00 64.56 104 ILE A CA 1
ATOM 840 C C . ILE A 1 104 ? 18.972 8.551 -24.546 1.00 64.56 104 ILE A C 1
ATOM 842 O O . ILE A 1 104 ? 18.739 9.751 -24.428 1.00 64.56 104 ILE A O 1
ATOM 846 N N . SER A 1 105 ? 19.354 7.804 -23.512 1.00 58.72 105 SER A N 1
ATOM 847 C CA . SER A 1 105 ? 19.579 8.370 -22.183 1.00 58.72 105 SER A CA 1
ATOM 848 C C . SER A 1 105 ? 20.749 9.358 -22.193 1.00 58.72 105 SER A C 1
ATOM 850 O O . SER A 1 105 ? 20.636 10.422 -21.598 1.00 58.72 105 SER A O 1
ATOM 852 N N . GLN A 1 106 ? 21.838 9.082 -22.920 1.00 64.00 106 GLN A N 1
ATOM 853 C CA . GLN A 1 106 ? 22.959 10.011 -23.122 1.00 64.00 106 GLN A CA 1
ATOM 854 C C . GLN A 1 106 ? 22.540 11.290 -23.851 1.00 64.00 106 GLN A C 1
ATOM 856 O O . GLN A 1 106 ? 22.971 12.378 -23.472 1.00 64.00 106 GLN A O 1
ATOM 861 N N . VAL A 1 107 ? 21.682 11.189 -24.864 1.00 62.78 107 VAL A N 1
ATOM 862 C CA . VAL A 1 107 ? 21.185 12.356 -25.603 1.00 62.78 107 VAL A CA 1
ATOM 863 C C . VAL A 1 107 ? 20.167 13.143 -24.791 1.00 62.78 107 VAL A C 1
ATOM 865 O O . VAL A 1 107 ? 20.285 14.361 -24.714 1.00 62.78 107 VAL A O 1
ATOM 868 N N . LYS A 1 108 ? 19.253 12.478 -24.075 1.00 54.84 108 LYS A N 1
ATOM 869 C CA . LYS A 1 108 ? 18.394 13.128 -23.073 1.00 54.84 108 LYS A CA 1
ATOM 870 C C . LYS A 1 108 ? 19.240 13.862 -22.026 1.00 54.84 108 LYS A C 1
ATOM 872 O O . LYS A 1 108 ? 18.930 15.004 -21.708 1.00 54.84 108 LYS A O 1
ATOM 877 N N . ARG A 1 109 ? 20.359 13.275 -21.572 1.00 55.19 109 ARG A N 1
ATOM 878 C CA . ARG A 1 109 ? 21.334 13.922 -20.669 1.00 55.19 109 ARG A CA 1
ATOM 879 C C . ARG A 1 109 ? 21.997 15.163 -21.278 1.00 55.19 109 ARG A C 1
ATOM 881 O O . ARG A 1 109 ? 22.185 16.142 -20.564 1.00 55.19 109 ARG A O 1
ATOM 888 N N . LYS A 1 110 ? 22.358 15.126 -22.565 1.00 59.62 110 LYS A N 1
ATOM 889 C CA . LYS A 1 110 ? 23.008 16.248 -23.268 1.00 59.62 110 LYS A CA 1
ATOM 890 C C . LYS A 1 110 ? 22.035 17.374 -23.640 1.00 59.62 110 LYS A C 1
ATOM 892 O O . LYS A 1 110 ? 22.427 18.532 -23.583 1.00 59.62 110 LYS A O 1
ATOM 897 N N . ILE A 1 111 ? 20.787 17.051 -23.991 1.00 56.06 111 ILE A N 1
ATOM 898 C CA . ILE A 1 111 ? 19.769 18.023 -24.430 1.00 56.06 111 ILE A CA 1
ATOM 899 C C . ILE A 1 111 ? 19.040 18.670 -23.239 1.00 56.06 111 ILE A C 1
ATOM 901 O O . ILE A 1 111 ? 18.776 19.867 -23.266 1.00 56.06 111 ILE A O 1
ATOM 905 N N . LEU A 1 112 ? 18.752 17.928 -22.162 1.00 49.88 112 LEU A N 1
ATOM 906 C CA . LEU A 1 112 ? 17.990 18.419 -20.995 1.00 49.88 112 LEU A CA 1
ATOM 907 C C . LEU A 1 112 ? 18.891 18.975 -19.871 1.00 49.88 112 LEU A C 1
ATOM 909 O O . LEU A 1 112 ? 18.531 18.929 -18.691 1.00 49.88 112 LEU A O 1
ATOM 913 N N . GLY A 1 113 ? 20.083 19.458 -20.242 1.00 52.50 113 GLY A N 1
ATOM 914 C CA . GLY A 1 113 ? 21.205 19.808 -19.369 1.00 52.50 113 GLY A CA 1
ATOM 915 C C . GLY A 1 113 ? 20.830 20.501 -18.050 1.00 52.50 113 GLY A C 1
ATOM 916 O O . GLY A 1 113 ? 20.117 21.501 -18.015 1.00 52.50 113 GLY A O 1
ATOM 917 N N . ASN A 1 114 ? 21.368 19.956 -16.956 1.00 54.53 114 ASN A N 1
ATOM 918 C CA . ASN A 1 114 ? 21.366 20.444 -15.569 1.00 54.53 114 ASN A CA 1
ATOM 919 C C . ASN A 1 114 ? 20.014 20.606 -14.852 1.00 54.53 114 ASN A C 1
ATOM 921 O O . ASN A 1 114 ? 19.908 20.130 -13.722 1.00 54.53 114 ASN A O 1
ATOM 925 N N . LYS A 1 115 ? 18.977 21.190 -15.466 1.00 50.75 115 LYS A N 1
ATOM 926 C CA . LYS A 1 115 ? 17.678 21.416 -14.796 1.00 50.75 115 LYS A CA 1
ATOM 927 C C . LYS A 1 115 ? 16.952 20.107 -14.474 1.00 50.75 115 LYS A C 1
ATOM 929 O O . LYS A 1 115 ? 16.552 19.902 -13.335 1.00 50.75 115 LYS A O 1
ATOM 934 N N . SER A 1 116 ? 16.901 19.173 -15.427 1.00 66.25 116 SER A N 1
ATOM 935 C CA . SER A 1 116 ? 16.297 17.851 -15.198 1.00 66.25 116 SER A CA 1
ATOM 936 C C . SER A 1 116 ? 17.106 17.012 -14.198 1.00 66.25 116 SER A C 1
ATOM 938 O O . SER A 1 116 ? 16.530 16.310 -13.378 1.00 66.25 116 SER A O 1
ATOM 940 N N . ARG A 1 117 ? 18.444 17.121 -14.177 1.00 67.88 117 ARG A N 1
ATOM 941 C CA . ARG A 1 117 ? 19.269 16.396 -13.190 1.00 67.88 117 ARG A CA 1
ATOM 942 C C . ARG A 1 117 ? 19.052 16.916 -11.771 1.00 67.88 117 ARG A C 1
ATOM 944 O O . ARG A 1 117 ? 18.964 16.113 -10.851 1.00 67.88 117 ARG A O 1
ATOM 951 N N . GLN A 1 118 ? 18.965 18.233 -11.593 1.00 71.75 118 GLN A N 1
ATOM 952 C CA . GLN A 1 118 ? 18.652 18.836 -10.296 1.00 71.75 118 GLN A CA 1
ATOM 953 C C . GLN A 1 118 ? 17.256 18.434 -9.820 1.00 71.75 118 GLN A C 1
ATOM 955 O O . GLN A 1 118 ? 17.107 18.052 -8.666 1.00 71.75 118 GLN A O 1
ATOM 960 N N . GLU A 1 119 ? 16.264 18.443 -10.710 1.00 78.25 119 GLU A N 1
ATOM 961 C CA . GLU A 1 119 ? 14.897 18.019 -10.400 1.00 78.25 119 GLU A CA 1
ATOM 962 C C . GLU A 1 119 ? 14.813 16.528 -10.041 1.00 78.25 119 GLU A C 1
ATOM 964 O O . GLU A 1 119 ? 14.219 16.165 -9.027 1.00 78.25 119 GLU A O 1
ATOM 969 N N . MET A 1 120 ? 15.480 15.655 -10.800 1.00 75.12 120 MET A N 1
ATOM 970 C CA . MET A 1 120 ? 15.528 14.224 -10.485 1.00 75.12 120 MET A CA 1
ATOM 971 C C . MET A 1 120 ? 16.295 13.938 -9.197 1.00 75.12 120 MET A C 1
ATOM 973 O O . MET A 1 120 ? 15.863 13.104 -8.403 1.00 75.12 120 MET A O 1
ATOM 977 N N . ASN A 1 121 ? 17.399 14.646 -8.952 1.00 80.75 121 ASN A N 1
ATOM 978 C CA . ASN A 1 121 ? 18.122 14.554 -7.687 1.00 80.75 121 ASN A CA 1
ATOM 979 C C . ASN A 1 121 ? 17.267 15.062 -6.524 1.00 80.75 121 ASN A C 1
ATOM 981 O O . ASN A 1 121 ? 17.274 14.448 -5.466 1.00 80.75 121 ASN A O 1
ATOM 985 N N . TYR A 1 122 ? 16.492 16.129 -6.717 1.00 85.44 122 TYR A N 1
ATOM 986 C CA . TYR A 1 122 ? 15.564 16.636 -5.712 1.00 85.44 122 TYR A CA 1
ATOM 987 C C . TYR A 1 122 ? 14.487 15.599 -5.374 1.00 85.44 122 TYR A C 1
ATOM 989 O O . TYR A 1 122 ? 14.352 15.231 -4.209 1.00 85.44 122 TYR A O 1
ATOM 997 N N . ARG A 1 123 ? 13.797 15.045 -6.383 1.00 86.00 123 ARG A N 1
ATOM 998 C CA . ARG A 1 123 ? 12.796 13.974 -6.198 1.00 86.00 123 ARG A CA 1
ATOM 999 C C . ARG A 1 123 ? 13.395 12.748 -5.512 1.00 86.00 123 ARG A C 1
ATOM 1001 O O . ARG A 1 123 ? 12.785 12.168 -4.618 1.00 86.00 123 ARG A O 1
ATOM 1008 N N . ARG A 1 124 ? 14.615 12.371 -5.898 1.00 87.06 124 ARG A N 1
ATOM 1009 C CA . ARG A 1 124 ? 15.373 11.286 -5.270 1.00 87.06 124 ARG A CA 1
ATOM 1010 C C . ARG A 1 124 ? 15.654 11.571 -3.796 1.00 87.06 124 ARG A C 1
ATOM 1012 O O . ARG A 1 124 ? 15.348 10.725 -2.965 1.00 87.06 124 ARG A O 1
ATOM 1019 N N . THR A 1 125 ? 16.181 12.746 -3.463 1.00 88.75 125 THR A N 1
ATOM 1020 C CA . THR A 1 125 ? 16.457 13.141 -2.074 1.00 88.75 125 THR A CA 1
ATOM 1021 C C . THR A 1 125 ? 15.181 13.187 -1.235 1.00 88.75 125 THR A C 1
ATOM 1023 O O . THR A 1 125 ? 15.199 12.745 -0.090 1.00 88.75 125 THR A O 1
ATOM 1026 N N . GLN A 1 126 ? 14.059 13.651 -1.797 1.00 90.12 126 GLN A N 1
ATOM 1027 C CA . GLN A 1 126 ? 12.760 13.615 -1.118 1.00 90.12 126 GLN A CA 1
ATOM 1028 C C . GLN A 1 126 ? 12.316 12.184 -0.801 1.00 90.12 126 GLN A C 1
ATOM 1030 O O . GLN A 1 126 ? 11.970 11.899 0.343 1.00 90.12 126 GLN A O 1
ATOM 1035 N N . LEU A 1 127 ? 12.387 11.273 -1.778 1.00 89.81 127 LEU A N 1
ATOM 1036 C CA . LEU A 1 127 ? 12.036 9.866 -1.565 1.00 89.81 127 LEU A CA 1
ATOM 1037 C C . LEU A 1 127 ? 12.920 9.197 -0.510 1.00 89.81 127 LEU A C 1
ATOM 1039 O O . LEU A 1 127 ? 12.407 8.450 0.319 1.00 89.81 127 LEU A O 1
ATOM 1043 N N . ILE A 1 128 ? 14.228 9.470 -0.523 1.00 90.75 128 ILE A N 1
ATOM 1044 C CA . ILE A 1 128 ? 15.157 8.972 0.502 1.00 90.75 128 ILE A CA 1
ATOM 1045 C C . ILE A 1 128 ? 14.728 9.480 1.878 1.00 90.75 128 ILE A C 1
ATOM 1047 O O . ILE A 1 128 ? 14.526 8.683 2.789 1.00 90.75 128 ILE A O 1
ATOM 1051 N N . ALA A 1 129 ? 14.531 10.793 2.014 1.00 92.12 129 ALA A N 1
ATOM 1052 C CA . ALA A 1 129 ? 14.182 11.413 3.286 1.00 92.12 129 ALA A CA 1
ATOM 1053 C C . ALA A 1 129 ? 12.847 10.902 3.849 1.00 92.12 129 ALA A C 1
ATOM 1055 O O . ALA A 1 129 ? 12.697 10.777 5.063 1.00 92.12 129 ALA A O 1
ATOM 1056 N N . GLU A 1 130 ? 11.861 10.619 2.997 1.00 91.81 130 GLU A N 1
ATOM 1057 C CA . GLU A 1 130 ? 10.598 10.017 3.428 1.00 91.81 130 GLU A CA 1
ATOM 1058 C C . GLU A 1 130 ? 10.757 8.541 3.803 1.00 91.81 130 GLU A C 1
ATOM 1060 O O . GLU A 1 130 ? 10.280 8.128 4.860 1.00 91.81 130 GLU A O 1
ATOM 1065 N N . TYR A 1 131 ? 11.476 7.757 2.997 1.00 90.62 131 TYR A N 1
ATOM 1066 C CA . TYR A 1 131 ? 11.705 6.341 3.278 1.00 90.62 131 TYR A CA 1
ATOM 1067 C C . TYR A 1 131 ? 12.492 6.128 4.582 1.00 90.62 131 TYR A C 1
ATOM 1069 O O . TYR A 1 131 ? 12.138 5.266 5.386 1.00 90.62 131 TYR A O 1
ATOM 1077 N N . GLU A 1 132 ? 13.505 6.951 4.855 1.00 90.69 132 GLU A N 1
ATOM 1078 C CA . GLU A 1 132 ? 14.313 6.873 6.081 1.00 90.69 132 GLU A CA 1
ATOM 1079 C C . GLU A 1 132 ? 13.507 7.123 7.361 1.00 90.69 132 GLU A C 1
ATOM 1081 O O . GLU A 1 132 ? 13.812 6.536 8.405 1.00 90.69 132 GLU A O 1
ATOM 1086 N N . LYS A 1 133 ? 12.457 7.955 7.297 1.00 91.38 133 LYS A N 1
ATOM 1087 C CA . LYS A 1 133 ? 11.575 8.221 8.449 1.00 91.38 133 LYS A CA 1
ATOM 1088 C C . LYS A 1 133 ? 10.839 6.962 8.896 1.00 91.38 133 LYS A C 1
ATOM 1090 O O . LYS A 1 133 ? 10.735 6.722 10.098 1.00 91.38 133 LYS A O 1
ATOM 1095 N N . ILE A 1 134 ? 10.373 6.165 7.937 1.00 90.19 134 ILE A N 1
ATOM 1096 C CA . ILE A 1 134 ? 9.530 4.988 8.186 1.00 90.19 134 ILE A CA 1
ATOM 1097 C C . ILE A 1 134 ? 10.328 3.681 8.273 1.00 90.19 134 ILE A C 1
ATOM 1099 O O . ILE A 1 134 ? 9.888 2.709 8.888 1.00 90.19 134 ILE A O 1
ATOM 1103 N N . GLN A 1 135 ? 11.548 3.646 7.725 1.00 85.75 135 GLN A N 1
ATOM 1104 C CA . GLN A 1 135 ? 12.362 2.430 7.619 1.00 85.75 135 GLN A CA 1
ATOM 1105 C C . GLN A 1 135 ? 12.569 1.713 8.961 1.00 85.75 135 GLN A C 1
ATOM 1107 O O . GLN A 1 135 ? 12.664 0.487 8.983 1.00 85.75 135 GLN A O 1
ATOM 1112 N N . ARG A 1 136 ? 12.653 2.442 10.084 1.00 87.00 136 ARG A N 1
ATOM 1113 C CA . ARG A 1 136 ? 12.860 1.826 11.408 1.00 87.00 136 ARG A CA 1
ATOM 1114 C C . ARG A 1 136 ? 11.688 0.945 11.826 1.00 87.00 136 ARG A C 1
ATOM 1116 O O . ARG A 1 136 ? 11.928 -0.180 12.248 1.00 87.00 136 ARG A O 1
ATOM 1123 N N . ASN A 1 137 ? 10.463 1.444 11.685 1.00 87.81 137 ASN A N 1
ATOM 1124 C CA . ASN A 1 137 ? 9.253 0.726 12.082 1.00 87.81 137 ASN A CA 1
ATOM 1125 C C . ASN A 1 137 ? 8.996 -0.455 11.136 1.00 87.81 137 ASN A C 1
ATOM 1127 O O . ASN A 1 137 ? 8.659 -1.551 11.571 1.00 87.81 137 ASN A O 1
ATOM 1131 N N . LEU A 1 138 ? 9.259 -0.275 9.837 1.00 87.69 138 LEU A N 1
ATOM 1132 C CA . LEU A 1 138 ? 9.053 -1.319 8.828 1.00 87.69 138 LEU A CA 1
ATOM 1133 C C . LEU A 1 138 ? 9.958 -2.555 9.001 1.00 87.69 138 LEU A C 1
ATOM 1135 O O . LEU A 1 138 ? 9.686 -3.595 8.400 1.00 87.69 138 LEU A O 1
ATOM 1139 N N . LYS A 1 139 ? 11.010 -2.488 9.832 1.00 85.62 139 LYS A N 1
ATOM 1140 C CA . LYS A 1 139 ? 11.826 -3.667 10.180 1.00 85.62 139 LYS A CA 1
ATOM 1141 C C . LYS A 1 139 ? 11.014 -4.746 10.902 1.00 85.62 139 LYS A C 1
ATOM 1143 O O . LYS A 1 139 ? 11.294 -5.921 10.705 1.00 85.62 139 LYS A O 1
ATOM 1148 N N . GLU A 1 140 ? 9.994 -4.366 11.672 1.00 83.38 140 GLU A N 1
ATOM 1149 C CA . GLU A 1 140 ? 9.125 -5.292 12.422 1.00 83.38 140 GLU A CA 1
ATOM 1150 C C . GLU A 1 140 ? 8.349 -6.241 11.492 1.00 83.38 140 GLU A C 1
ATOM 1152 O O . GLU A 1 140 ? 8.088 -7.401 11.817 1.00 83.38 140 GLU A O 1
ATOM 1157 N N . ILE A 1 141 ? 8.031 -5.771 10.283 1.00 84.56 141 ILE A N 1
ATOM 1158 C CA . ILE A 1 141 ? 7.253 -6.521 9.294 1.00 84.56 141 ILE A CA 1
ATOM 1159 C C . ILE A 1 141 ? 8.119 -7.163 8.206 1.00 84.56 141 ILE A C 1
ATOM 1161 O O . ILE A 1 141 ? 7.569 -7.612 7.207 1.00 84.56 141 ILE A O 1
ATOM 1165 N N . ASN A 1 142 ? 9.446 -7.233 8.376 1.00 81.56 142 ASN A N 1
ATOM 1166 C CA . ASN A 1 142 ? 10.372 -7.917 7.460 1.00 81.56 142 ASN A CA 1
ATOM 1167 C C . ASN A 1 142 ? 10.049 -7.672 5.976 1.00 81.56 142 ASN A C 1
ATOM 1169 O O . ASN A 1 142 ? 9.626 -8.588 5.261 1.00 81.56 142 ASN A O 1
ATOM 1173 N N . LEU A 1 143 ? 10.214 -6.422 5.525 1.00 79.69 143 LEU A N 1
ATOM 1174 C CA . LEU A 1 143 ? 9.972 -6.058 4.130 1.00 79.69 143 LEU A CA 1
ATOM 1175 C C . LEU A 1 143 ? 10.641 -7.046 3.169 1.00 79.69 143 LEU A C 1
ATOM 1177 O O . LEU A 1 143 ? 11.792 -7.442 3.354 1.00 79.69 143 LEU A O 1
ATOM 1181 N N . VAL A 1 144 ? 9.918 -7.422 2.113 1.00 81.44 144 VAL A N 1
ATOM 1182 C CA . VAL A 1 144 ? 10.451 -8.336 1.102 1.00 81.44 144 VAL A CA 1
ATOM 1183 C C . VAL A 1 144 ? 11.679 -7.701 0.452 1.00 81.44 144 VAL A C 1
ATOM 1185 O O . VAL A 1 144 ? 11.655 -6.528 0.071 1.00 81.44 144 VAL A O 1
ATOM 1188 N N . GLN A 1 145 ? 12.733 -8.503 0.276 1.00 81.62 145 GLN A N 1
ATOM 1189 C CA . GLN A 1 145 ? 14.028 -8.055 -0.241 1.00 81.62 145 GLN A CA 1
ATOM 1190 C C . GLN A 1 145 ? 13.905 -7.261 -1.548 1.00 81.62 145 GLN A C 1
ATOM 1192 O O . GLN A 1 145 ? 14.604 -6.277 -1.737 1.00 81.62 145 GLN A O 1
ATOM 1197 N N . SER A 1 146 ? 12.957 -7.610 -2.419 1.00 79.69 146 SER A N 1
ATOM 1198 C CA . SER A 1 146 ? 12.733 -6.919 -3.694 1.00 79.69 146 SER A CA 1
ATOM 1199 C C . SER A 1 146 ? 12.273 -5.460 -3.561 1.00 79.69 146 SER A C 1
ATOM 1201 O O . SER A 1 146 ? 12.503 -4.675 -4.489 1.00 79.69 146 SER A O 1
ATOM 1203 N N . ILE A 1 147 ? 11.617 -5.094 -2.452 1.00 81.38 147 ILE A N 1
ATOM 1204 C CA . ILE A 1 147 ? 11.244 -3.712 -2.111 1.00 81.38 147 ILE A CA 1
ATOM 1205 C C . ILE A 1 147 ? 12.460 -3.009 -1.509 1.00 81.38 147 ILE A C 1
ATOM 1207 O O . ILE A 1 147 ? 12.820 -1.924 -1.960 1.00 81.38 147 ILE A O 1
ATOM 1211 N N . THR A 1 148 ? 13.153 -3.657 -0.573 1.00 84.88 148 THR A N 1
ATOM 1212 C CA . THR A 1 148 ? 14.394 -3.136 0.019 1.00 84.88 148 THR A CA 1
ATOM 1213 C C . THR A 1 148 ? 15.447 -2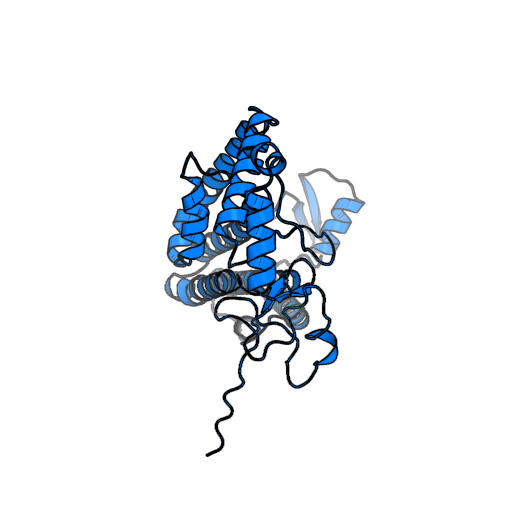.831 -1.053 1.00 84.88 148 THR A C 1
ATOM 1215 O O . THR A 1 148 ? 16.031 -1.751 -1.059 1.00 84.88 148 THR A O 1
ATOM 1218 N N . ASP A 1 149 ? 15.626 -3.727 -2.024 1.00 85.38 149 ASP A N 1
ATOM 1219 C CA . ASP A 1 149 ? 16.533 -3.572 -3.166 1.00 85.38 149 ASP A CA 1
ATOM 1220 C C . ASP A 1 149 ? 16.084 -2.486 -4.144 1.00 85.38 149 ASP A C 1
ATOM 1222 O O . ASP A 1 149 ? 16.898 -1.914 -4.868 1.00 85.38 149 ASP A O 1
ATOM 1226 N N . LEU A 1 150 ? 14.778 -2.216 -4.218 1.00 85.50 150 LEU A N 1
ATOM 1227 C CA . LEU A 1 150 ? 14.255 -1.138 -5.046 1.00 85.50 150 LEU A CA 1
ATOM 1228 C C . LEU A 1 150 ? 14.626 0.215 -4.437 1.00 85.50 150 LEU A C 1
ATOM 1230 O O . LEU A 1 150 ? 15.175 1.053 -5.146 1.00 85.50 150 LEU A O 1
ATOM 1234 N N . PHE A 1 151 ? 14.392 0.408 -3.138 1.00 87.56 151 PHE A N 1
ATOM 1235 C CA . PHE A 1 151 ? 14.742 1.653 -2.451 1.00 87.56 151 PHE A CA 1
ATOM 1236 C C . PHE A 1 151 ? 16.257 1.803 -2.239 1.00 87.56 151 PHE A C 1
ATOM 1238 O O . PHE A 1 151 ? 16.760 2.920 -2.299 1.00 87.56 151 PHE A O 1
ATOM 1245 N N . SER A 1 152 ? 17.027 0.713 -2.105 1.00 86.31 152 SER A N 1
ATOM 1246 C CA . SER A 1 152 ? 18.495 0.788 -1.979 1.00 86.31 152 SER A CA 1
ATOM 1247 C C . SER A 1 152 ? 19.172 1.407 -3.209 1.00 86.31 152 SER A C 1
ATOM 1249 O O . SER A 1 152 ? 20.232 2.028 -3.105 1.00 86.31 152 SER A O 1
ATOM 1251 N N . LYS A 1 153 ? 18.536 1.309 -4.383 1.00 86.62 153 LYS A N 1
ATOM 1252 C CA . LYS A 1 153 ? 18.989 1.976 -5.610 1.00 86.62 153 LYS A CA 1
ATOM 1253 C C . LYS A 1 153 ? 19.031 3.495 -5.469 1.00 86.62 153 LYS A C 1
ATOM 1255 O O . LYS A 1 153 ? 19.916 4.112 -6.057 1.00 86.62 153 LYS A O 1
ATOM 1260 N N . LEU A 1 154 ? 18.146 4.091 -4.662 1.00 85.38 154 LEU A N 1
ATOM 1261 C CA . LEU A 1 154 ? 18.128 5.536 -4.408 1.00 85.38 154 LEU A CA 1
ATOM 1262 C C . LEU A 1 154 ? 19.408 6.034 -3.724 1.00 85.38 154 LEU A C 1
ATOM 1264 O O . LEU A 1 154 ? 19.653 7.231 -3.714 1.00 85.38 154 LEU A O 1
ATOM 1268 N N . TYR A 1 155 ? 2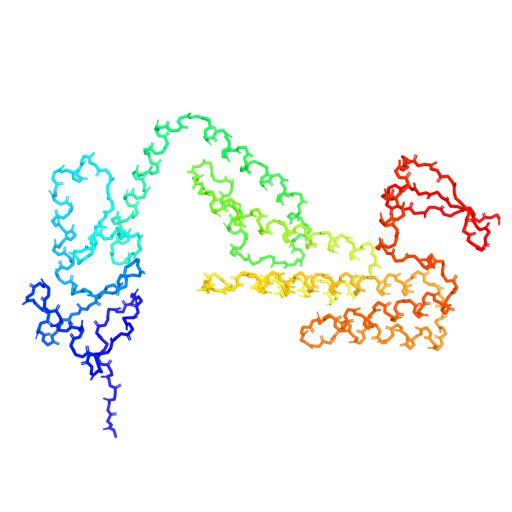0.261 5.164 -3.192 1.00 84.75 155 TYR A N 1
ATOM 1269 C CA . TYR A 1 155 ? 21.525 5.568 -2.570 1.00 84.75 155 TYR A CA 1
ATOM 1270 C C . TYR A 1 155 ? 22.719 5.534 -3.536 1.00 84.75 155 TYR A C 1
ATOM 1272 O O . TYR A 1 155 ? 23.823 5.905 -3.158 1.00 84.75 155 TYR A O 1
ATOM 1280 N N . LYS A 1 156 ? 22.528 5.108 -4.793 1.00 81.62 156 LYS A N 1
ATOM 1281 C CA . LYS A 1 156 ? 23.603 5.009 -5.795 1.00 81.62 156 LYS A CA 1
ATOM 1282 C C . LYS A 1 156 ? 23.648 6.244 -6.694 1.00 81.62 156 LYS A C 1
ATOM 1284 O O . LYS A 1 156 ? 22.786 6.415 -7.555 1.00 81.62 156 LYS A O 1
ATOM 1289 N N . ASP A 1 157 ? 24.656 7.096 -6.528 1.00 59.91 157 ASP A N 1
ATOM 1290 C CA . ASP A 1 157 ? 24.752 8.423 -7.172 1.00 59.91 157 ASP A CA 1
ATOM 1291 C C . ASP A 1 157 ? 24.763 8.423 -8.707 1.00 59.91 157 ASP A C 1
ATOM 1293 O O . ASP A 1 157 ? 24.317 9.394 -9.318 1.00 59.91 157 ASP A O 1
ATOM 1297 N N . ASP A 1 158 ? 25.125 7.301 -9.331 1.00 60.03 158 ASP A N 1
ATOM 1298 C CA . ASP A 1 158 ? 25.171 7.163 -10.792 1.00 60.03 158 ASP A CA 1
ATOM 1299 C C . ASP A 1 158 ? 23.897 6.579 -11.429 1.00 60.03 158 ASP A C 1
ATOM 1301 O O . ASP A 1 158 ? 23.831 6.415 -12.652 1.00 60.03 158 ASP A O 1
ATOM 1305 N N . GLN A 1 159 ? 22.859 6.261 -10.645 1.00 64.31 159 GLN A N 1
ATOM 1306 C CA . GLN A 1 159 ? 21.622 5.712 -11.208 1.00 64.31 159 GLN A CA 1
ATOM 1307 C C . GLN A 1 159 ? 20.669 6.796 -11.716 1.00 64.31 159 GLN A C 1
ATOM 1309 O O . GLN A 1 159 ? 20.165 7.630 -10.965 1.00 64.31 159 GLN A O 1
ATOM 1314 N N . PHE A 1 160 ? 20.370 6.719 -13.015 1.00 64.94 160 PHE A N 1
ATOM 1315 C CA . PHE A 1 160 ? 19.262 7.433 -13.637 1.00 64.94 160 PHE A CA 1
ATOM 1316 C C . PHE A 1 160 ? 17.980 6.614 -13.493 1.00 64.94 160 PHE A C 1
ATOM 1318 O O . PHE A 1 160 ? 17.906 5.478 -13.959 1.00 64.94 160 PHE A O 1
ATOM 1325 N N . PHE A 1 161 ? 16.960 7.212 -12.885 1.00 73.75 161 PHE A N 1
ATOM 1326 C CA . PHE A 1 161 ? 15.618 6.643 -12.812 1.00 73.75 161 PHE A CA 1
ATOM 1327 C C . PHE A 1 161 ? 14.731 7.285 -13.878 1.00 73.75 161 PHE A C 1
ATOM 1329 O O . PHE A 1 161 ? 14.802 8.493 -14.104 1.00 73.75 161 PHE A O 1
ATOM 1336 N N . SER A 1 162 ? 13.899 6.483 -14.543 1.00 74.56 162 SER A N 1
ATOM 1337 C CA . SER A 1 162 ? 12.807 7.010 -15.364 1.00 74.56 162 SER A CA 1
ATOM 1338 C C . SER A 1 162 ? 11.688 7.567 -14.479 1.00 74.56 162 SER A C 1
ATOM 1340 O O . SER A 1 162 ? 11.573 7.195 -13.309 1.00 74.56 162 SER A O 1
ATOM 1342 N N . ASP A 1 163 ? 10.825 8.413 -15.042 1.00 74.69 163 ASP A N 1
ATOM 1343 C CA . ASP A 1 163 ? 9.636 8.907 -14.336 1.00 74.69 163 ASP A CA 1
ATOM 1344 C C . ASP A 1 163 ? 8.726 7.774 -13.857 1.00 74.69 163 ASP A C 1
ATOM 1346 O O . ASP A 1 163 ? 8.238 7.818 -12.732 1.00 74.69 163 ASP A O 1
ATOM 1350 N N . ASP A 1 164 ? 8.577 6.712 -14.650 1.00 71.12 164 ASP A N 1
ATOM 1351 C CA . ASP A 1 164 ? 7.805 5.528 -14.257 1.00 71.12 164 ASP A CA 1
ATOM 1352 C C . ASP A 1 164 ? 8.375 4.852 -13.004 1.00 71.12 164 ASP A C 1
ATOM 1354 O O . ASP A 1 164 ? 7.624 4.403 -12.139 1.00 71.12 164 ASP A O 1
ATOM 1358 N N . MET A 1 165 ? 9.706 4.805 -12.876 1.00 78.56 165 MET A N 1
ATOM 1359 C CA . MET A 1 165 ? 10.362 4.246 -11.694 1.00 78.56 165 MET A CA 1
ATOM 1360 C C . MET A 1 165 ? 10.144 5.124 -10.464 1.00 78.56 165 MET A C 1
ATOM 1362 O O . MET A 1 165 ? 9.883 4.590 -9.386 1.00 78.56 165 MET A O 1
ATOM 1366 N N . PHE A 1 166 ? 10.204 6.449 -10.619 1.00 80.12 166 PHE A N 1
ATOM 1367 C CA . PHE A 1 166 ? 9.851 7.372 -9.542 1.00 80.12 166 PHE A CA 1
ATOM 1368 C C . PHE A 1 166 ? 8.396 7.197 -9.120 1.00 80.12 166 PHE A C 1
ATOM 1370 O O . PHE A 1 166 ? 8.134 7.030 -7.936 1.00 80.12 166 PHE A O 1
ATOM 1377 N N . ASN A 1 167 ? 7.465 7.151 -10.072 1.00 78.06 167 ASN A N 1
ATOM 1378 C CA . ASN A 1 167 ? 6.043 6.971 -9.788 1.00 78.06 167 ASN A CA 1
ATOM 1379 C C . ASN A 1 167 ? 5.774 5.636 -9.083 1.00 78.06 167 ASN A C 1
ATOM 1381 O O . ASN A 1 167 ? 5.014 5.592 -8.119 1.00 78.06 167 ASN A O 1
ATOM 1385 N N . LEU A 1 168 ? 6.441 4.557 -9.505 1.00 81.56 168 LEU A N 1
ATOM 1386 C CA . LEU A 1 168 ? 6.374 3.267 -8.823 1.00 81.56 168 LEU A CA 1
ATOM 1387 C C . LEU A 1 168 ? 6.855 3.371 -7.369 1.00 81.56 168 LEU A C 1
ATOM 1389 O O . LEU A 1 168 ? 6.168 2.896 -6.467 1.00 81.56 168 LEU A O 1
ATOM 1393 N N . MET A 1 169 ? 8.017 3.987 -7.132 1.00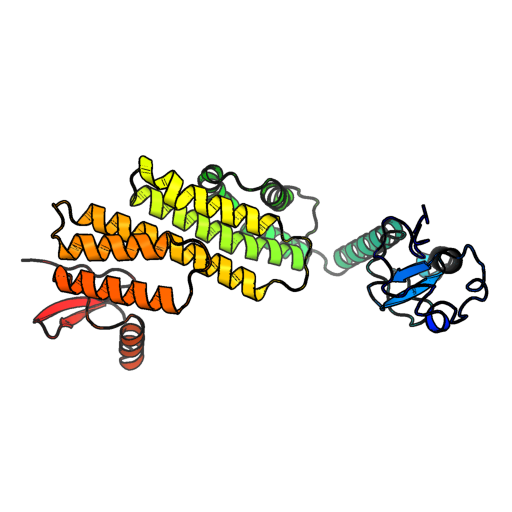 82.69 169 MET A N 1
ATOM 1394 C CA . MET A 1 169 ? 8.562 4.161 -5.782 1.00 82.69 169 MET A CA 1
ATOM 1395 C C . MET A 1 169 ? 7.669 5.053 -4.917 1.00 82.69 169 MET A C 1
ATOM 1397 O O . MET A 1 169 ? 7.402 4.694 -3.776 1.00 82.69 169 MET A O 1
ATOM 1401 N N . THR A 1 170 ? 7.156 6.159 -5.458 1.00 85.25 170 THR A N 1
ATOM 1402 C CA . THR A 1 170 ? 6.209 7.050 -4.773 1.00 85.25 170 THR A CA 1
ATOM 1403 C C . THR A 1 170 ? 4.929 6.309 -4.395 1.00 85.25 170 THR A C 1
ATOM 1405 O O . THR A 1 170 ? 4.499 6.380 -3.248 1.00 85.25 170 THR A O 1
ATOM 1408 N N . ASN A 1 171 ? 4.346 5.535 -5.312 1.00 83.31 171 ASN A N 1
ATOM 1409 C CA . ASN A 1 171 ? 3.136 4.760 -5.030 1.00 83.31 171 ASN A CA 1
ATOM 1410 C C . ASN A 1 171 ? 3.380 3.687 -3.963 1.00 83.31 171 ASN A C 1
ATOM 1412 O O . ASN A 1 171 ? 2.564 3.517 -3.061 1.00 83.31 171 ASN A O 1
ATOM 1416 N N . LEU A 1 172 ? 4.517 2.985 -4.027 1.00 83.56 172 LEU A N 1
ATOM 1417 C CA . LEU A 1 172 ? 4.905 2.040 -2.979 1.00 83.56 172 LEU A CA 1
ATOM 1418 C C . LEU A 1 172 ? 5.085 2.745 -1.635 1.00 83.56 172 LEU A C 1
ATOM 1420 O O . LEU A 1 172 ? 4.642 2.228 -0.614 1.00 83.56 172 LEU A O 1
ATOM 1424 N N . LEU A 1 173 ? 5.683 3.934 -1.633 1.00 85.56 173 LEU A N 1
ATOM 1425 C CA . LEU A 1 173 ? 5.915 4.713 -0.426 1.00 85.56 173 LEU A CA 1
ATOM 1426 C C . LEU A 1 173 ? 4.609 5.140 0.254 1.00 85.56 173 LEU A C 1
ATOM 1428 O O . LEU A 1 173 ? 4.542 5.108 1.477 1.00 85.56 173 LEU A O 1
ATOM 1432 N N . VAL A 1 174 ? 3.547 5.442 -0.503 1.00 86.94 174 VAL A N 1
ATOM 1433 C CA . VAL A 1 174 ? 2.204 5.685 0.060 1.00 86.94 174 VAL A CA 1
ATOM 1434 C C . VAL A 1 174 ? 1.725 4.483 0.878 1.00 86.94 174 VAL A C 1
ATOM 1436 O O . VAL A 1 174 ? 1.262 4.651 2.004 1.00 86.94 174 VAL A O 1
ATOM 1439 N N . PHE A 1 175 ? 1.888 3.262 0.361 1.00 86.88 175 PHE A N 1
ATOM 1440 C CA . PHE A 1 175 ? 1.519 2.054 1.103 1.00 86.88 175 PHE A CA 1
ATOM 1441 C C . PHE A 1 175 ? 2.411 1.817 2.315 1.00 86.88 175 PHE A C 1
ATOM 1443 O O . PHE A 1 175 ? 1.906 1.476 3.380 1.00 86.88 175 PHE A O 1
ATOM 1450 N N . LEU A 1 176 ? 3.721 2.020 2.176 1.00 88.38 176 LEU A N 1
ATOM 1451 C CA . LEU A 1 176 ? 4.659 1.868 3.287 1.00 88.38 176 LEU A CA 1
ATOM 1452 C C . LEU A 1 176 ? 4.397 2.888 4.406 1.00 88.38 176 LEU A C 1
ATOM 1454 O O . LEU A 1 176 ? 4.492 2.528 5.575 1.00 88.38 176 LEU A O 1
ATOM 1458 N N . ASN A 1 177 ? 4.011 4.121 4.069 1.00 87.62 177 ASN A N 1
ATOM 1459 C CA . ASN A 1 177 ? 3.593 5.137 5.039 1.00 87.62 177 ASN A CA 1
ATOM 1460 C C . ASN A 1 177 ? 2.318 4.721 5.788 1.00 87.62 177 ASN A C 1
ATOM 1462 O O . ASN 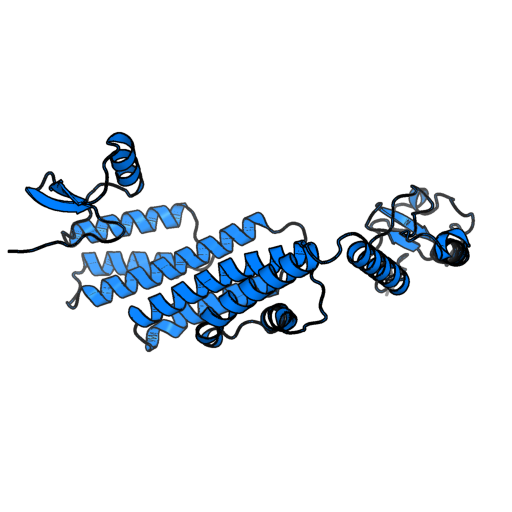A 1 177 ? 2.227 4.910 6.998 1.00 87.62 177 ASN A O 1
ATOM 1466 N N . GLU A 1 178 ? 1.345 4.117 5.102 1.00 88.44 178 GLU A N 1
ATOM 1467 C CA . GLU A 1 178 ? 0.140 3.602 5.763 1.00 88.44 178 GLU A CA 1
ATOM 1468 C C . GLU A 1 178 ? 0.474 2.443 6.718 1.00 88.44 178 GLU A C 1
ATOM 1470 O O . GLU A 1 178 ? -0.019 2.398 7.846 1.00 88.44 178 GLU A O 1
ATOM 1475 N N . MET A 1 179 ? 1.371 1.537 6.309 1.00 90.19 179 MET A N 1
ATOM 1476 C CA . MET A 1 179 ? 1.885 0.472 7.179 1.00 90.19 179 MET A CA 1
ATOM 1477 C C . MET A 1 179 ? 2.580 1.044 8.419 1.00 90.19 179 MET A C 1
ATOM 1479 O O . MET A 1 179 ? 2.321 0.589 9.530 1.00 90.19 179 MET A O 1
ATOM 1483 N N . ASP A 1 180 ? 3.428 2.057 8.239 1.00 92.88 180 ASP A N 1
ATOM 1484 C CA . ASP A 1 180 ? 4.114 2.760 9.324 1.00 92.88 180 ASP A CA 1
ATOM 1485 C C . ASP A 1 180 ? 3.126 3.379 10.324 1.00 92.88 180 ASP A C 1
ATOM 1487 O O . ASP A 1 180 ? 3.225 3.149 11.533 1.00 92.88 180 ASP A O 1
ATOM 1491 N N . ALA A 1 181 ? 2.105 4.080 9.823 1.00 89.69 181 ALA A N 1
ATOM 1492 C CA . ALA A 1 181 ? 1.059 4.673 10.649 1.00 89.69 181 ALA A CA 1
ATOM 1493 C C . ALA A 1 181 ? 0.284 3.613 11.450 1.00 89.69 181 ALA A C 1
ATOM 1495 O O . ALA A 1 181 ? -0.003 3.811 12.637 1.00 89.69 181 ALA A O 1
ATOM 1496 N N . ILE A 1 182 ? -0.025 2.472 10.826 1.00 89.69 182 ILE A N 1
ATOM 1497 C CA . ILE A 1 182 ? -0.674 1.330 11.478 1.00 89.69 182 ILE A CA 1
ATOM 1498 C C . ILE A 1 182 ? 0.216 0.750 12.584 1.00 89.69 182 ILE A C 1
ATOM 1500 O O . ILE A 1 182 ? -0.283 0.522 13.687 1.00 89.69 182 ILE A O 1
ATOM 1504 N N . LEU A 1 183 ? 1.516 0.565 12.334 1.00 92.06 183 LEU A N 1
ATOM 1505 C CA . LEU A 1 183 ? 2.471 0.069 13.333 1.00 92.06 183 LEU A CA 1
ATOM 1506 C C . LEU A 1 183 ? 2.550 1.008 14.542 1.00 92.06 183 LEU A C 1
ATOM 1508 O O . LEU A 1 183 ? 2.400 0.569 15.683 1.00 92.06 183 LEU A O 1
ATOM 1512 N N . ILE A 1 184 ? 2.696 2.316 14.304 1.00 89.06 184 ILE A N 1
ATOM 1513 C CA . ILE A 1 184 ? 2.747 3.328 15.370 1.00 89.06 184 ILE A CA 1
ATOM 1514 C C . ILE A 1 184 ? 1.452 3.323 16.188 1.00 89.06 184 ILE A C 1
ATOM 1516 O O . ILE A 1 184 ? 1.487 3.347 17.422 1.00 89.06 184 ILE A O 1
ATOM 1520 N N . LYS A 1 185 ? 0.296 3.315 15.516 1.00 86.12 185 LYS A N 1
ATOM 1521 C CA . LYS A 1 185 ? -1.014 3.345 16.177 1.00 86.12 185 LYS A CA 1
ATOM 1522 C C . LYS A 1 185 ? -1.276 2.059 16.955 1.00 86.12 185 LYS A C 1
ATOM 1524 O O . LYS A 1 185 ? -1.778 2.133 18.075 1.00 86.12 185 LYS A O 1
ATOM 1529 N N . GLY A 1 186 ? -0.917 0.910 16.389 1.00 86.25 186 GLY A N 1
ATOM 1530 C CA . GLY A 1 186 ? -1.041 -0.387 17.039 1.00 86.25 186 GLY A CA 1
ATOM 1531 C C . GLY A 1 186 ? -0.177 -0.467 18.297 1.00 86.25 186 GLY A C 1
ATOM 1532 O O . GLY A 1 186 ? -0.723 -0.760 19.353 1.00 86.25 186 GLY A O 1
ATOM 1533 N N . ARG A 1 187 ? 1.102 -0.064 18.249 1.00 88.75 187 ARG A N 1
ATOM 1534 C CA . ARG A 1 187 ? 1.979 -0.033 19.440 1.00 88.75 187 ARG A CA 1
ATOM 1535 C C . ARG A 1 187 ? 1.446 0.838 20.573 1.00 88.75 187 ARG A C 1
ATOM 1537 O O . ARG A 1 187 ? 1.606 0.510 21.740 1.00 88.75 187 ARG A O 1
ATOM 1544 N N . LYS A 1 188 ? 0.817 1.968 20.241 1.00 86.38 188 LYS A N 1
ATOM 1545 C CA . LYS A 1 188 ? 0.237 2.872 21.247 1.00 86.38 188 LYS A CA 1
ATOM 1546 C C . LYS A 1 188 ? -1.034 2.319 21.894 1.00 86.38 188 LYS A C 1
ATOM 1548 O O . LYS A 1 188 ? -1.350 2.712 23.012 1.00 86.38 188 LYS A O 1
ATOM 1553 N N . LYS A 1 189 ? -1.802 1.498 21.171 1.00 84.00 189 LYS A N 1
ATOM 1554 C CA . LYS A 1 189 ? -3.171 1.113 21.557 1.00 84.00 189 LYS A CA 1
ATOM 1555 C C . LYS A 1 189 ? -3.325 -0.351 21.959 1.00 84.00 189 LYS A C 1
ATOM 1557 O O . LYS A 1 189 ? -4.298 -0.675 22.634 1.00 84.00 189 LYS A O 1
ATOM 1562 N N . LEU A 1 190 ? -2.418 -1.221 21.529 1.00 84.75 190 LEU A N 1
ATOM 1563 C CA . LEU A 1 190 ? -2.495 -2.666 21.717 1.00 84.75 190 LEU A CA 1
ATOM 1564 C C . LEU A 1 190 ? -1.447 -3.151 22.712 1.00 84.75 190 LEU A C 1
ATOM 1566 O O . LEU A 1 190 ? -0.380 -2.560 22.855 1.00 84.75 190 LEU A O 1
ATOM 1570 N N . GLN A 1 191 ? -1.755 -4.262 23.377 1.00 83.25 191 GLN A N 1
ATOM 1571 C CA . GLN A 1 191 ? -0.761 -5.003 24.144 1.00 83.25 191 GLN A CA 1
ATOM 1572 C C . GLN A 1 191 ? 0.157 -5.787 23.202 1.00 83.25 191 GLN A C 1
ATOM 1574 O O . GLN A 1 191 ? -0.291 -6.295 22.172 1.00 83.25 191 GLN A O 1
ATOM 1579 N N . GLU A 1 192 ? 1.417 -5.946 23.609 1.00 82.19 192 GLU A N 1
ATOM 1580 C CA . GLU A 1 192 ? 2.453 -6.650 22.841 1.00 82.19 192 GLU A CA 1
ATOM 1581 C C . GLU A 1 192 ? 2.023 -8.066 22.427 1.00 82.19 192 GLU A C 1
ATOM 1583 O O . GLU A 1 192 ? 2.229 -8.477 21.290 1.00 82.19 192 GLU A O 1
ATOM 1588 N N . SER A 1 193 ? 1.337 -8.786 23.322 1.00 82.56 193 SER A N 1
ATOM 1589 C CA . SER A 1 193 ? 0.874 -10.163 23.096 1.00 82.56 193 SER A CA 1
ATOM 1590 C C . SER A 1 193 ? -0.098 -10.314 21.925 1.00 82.56 193 SER A C 1
ATOM 1592 O O . SER A 1 193 ? -0.203 -11.398 21.364 1.00 82.56 193 SER A O 1
ATOM 1594 N N . VAL A 1 194 ? -0.817 -9.249 21.568 1.00 85.75 194 VAL A N 1
ATOM 1595 C CA . VAL A 1 194 ? -1.855 -9.262 20.528 1.00 85.75 194 VAL A CA 1
ATOM 1596 C C . VAL A 1 194 ? -1.405 -8.492 19.277 1.00 85.75 194 VAL A C 1
ATOM 1598 O O . VAL A 1 194 ? -1.929 -8.708 18.182 1.00 85.75 194 VAL A O 1
ATOM 1601 N N . PHE A 1 195 ? -0.418 -7.602 19.417 1.00 88.06 195 PHE A N 1
ATOM 1602 C CA . PHE A 1 195 ? 0.108 -6.766 18.338 1.00 88.06 195 PHE A CA 1
ATOM 1603 C C . PHE A 1 195 ? 0.672 -7.593 17.173 1.00 88.06 195 PHE A C 1
ATOM 1605 O O . PHE A 1 195 ? 0.404 -7.286 16.008 1.00 88.06 195 PHE A O 1
ATOM 1612 N N . GLU A 1 196 ? 1.387 -8.677 17.477 1.00 89.62 196 GLU A N 1
ATOM 1613 C CA . GLU A 1 196 ? 1.998 -9.537 16.462 1.00 89.62 196 GLU A CA 1
ATOM 1614 C C . GLU A 1 196 ? 0.953 -10.167 15.524 1.00 89.62 196 GLU A C 1
ATOM 1616 O O . GLU A 1 196 ? 1.062 -10.058 14.299 1.00 89.62 196 GLU A O 1
ATOM 1621 N N . ASP A 1 197 ? -0.095 -10.763 16.094 1.00 88.12 197 ASP A N 1
ATOM 1622 C CA . ASP A 1 197 ? -1.124 -11.482 15.338 1.00 88.12 197 ASP A CA 1
ATOM 1623 C C . ASP A 1 197 ? -2.087 -10.542 14.607 1.00 88.12 197 ASP A C 1
ATOM 1625 O O . ASP A 1 197 ? -2.526 -10.836 13.493 1.00 88.12 197 ASP A O 1
ATOM 1629 N N . LEU A 1 198 ? -2.435 -9.406 15.220 1.00 87.38 198 LEU A N 1
ATOM 1630 C CA . LEU A 1 198 ? -3.457 -8.501 14.685 1.00 87.38 198 LEU A CA 1
ATOM 1631 C C . LEU A 1 198 ? -2.903 -7.410 13.767 1.00 87.38 198 LEU A C 1
ATOM 1633 O O . LEU A 1 198 ? -3.669 -6.832 12.993 1.00 87.38 198 LEU A O 1
ATOM 1637 N N . VAL A 1 199 ? -1.603 -7.114 13.843 1.00 90.56 199 VAL A N 1
ATOM 1638 C CA . VAL A 1 199 ? -0.971 -6.048 13.054 1.00 90.56 199 VAL A CA 1
ATOM 1639 C C . VAL A 1 199 ? 0.184 -6.588 12.219 1.00 90.56 199 VAL A C 1
ATOM 1641 O O . VAL A 1 199 ? 0.104 -6.554 10.988 1.00 90.56 199 VAL A O 1
ATOM 1644 N N . ASN A 1 200 ? 1.236 -7.127 12.841 1.00 90.19 200 ASN A N 1
ATOM 1645 C CA . ASN A 1 200 ? 2.454 -7.494 12.109 1.00 90.19 200 ASN A CA 1
ATOM 1646 C C . ASN A 1 200 ? 2.219 -8.614 11.090 1.00 90.19 200 ASN A C 1
ATOM 1648 O O . ASN A 1 200 ? 2.667 -8.514 9.942 1.00 90.19 200 ASN A O 1
ATOM 1652 N N . ALA A 1 201 ? 1.500 -9.672 11.472 1.00 90.00 201 ALA A N 1
ATOM 1653 C CA . ALA A 1 201 ? 1.193 -10.780 10.574 1.00 90.00 201 ALA A CA 1
ATOM 1654 C C . ALA A 1 201 ? 0.360 -10.335 9.350 1.00 90.00 201 ALA A C 1
ATOM 1656 O O . ALA A 1 201 ? 0.823 -10.570 8.227 1.00 90.00 201 ALA A O 1
ATOM 1657 N N . PRO A 1 202 ? -0.781 -9.631 9.499 1.00 90.69 202 PRO A N 1
ATOM 1658 C CA . PRO A 1 202 ? -1.527 -9.079 8.367 1.00 90.69 202 PRO A CA 1
ATOM 1659 C C . PRO A 1 202 ? -0.692 -8.166 7.462 1.00 90.69 202 PRO A C 1
ATOM 1661 O O . PRO A 1 202 ? -0.714 -8.326 6.240 1.00 90.69 202 PRO A O 1
ATOM 1664 N N . LEU A 1 203 ? 0.109 -7.261 8.036 1.00 91.62 203 LEU A N 1
ATOM 1665 C CA . LEU A 1 203 ? 0.977 -6.377 7.253 1.00 91.62 203 LEU A CA 1
ATOM 1666 C C . LEU A 1 203 ? 2.009 -7.163 6.432 1.00 91.62 203 LEU A C 1
ATOM 1668 O O . LEU A 1 203 ? 2.195 -6.878 5.248 1.00 91.62 203 LEU A O 1
ATOM 1672 N N . ARG A 1 204 ? 2.614 -8.216 6.998 1.00 90.06 204 ARG A N 1
ATOM 1673 C CA . ARG A 1 204 ? 3.519 -9.115 6.258 1.00 90.06 204 ARG A CA 1
ATOM 1674 C C . ARG A 1 204 ? 2.845 -9.787 5.069 1.00 90.06 204 ARG A C 1
ATOM 1676 O O . ARG A 1 204 ? 3.481 -9.952 4.026 1.00 90.06 204 ARG A O 1
ATOM 1683 N N . HIS A 1 205 ? 1.577 -10.170 5.197 1.00 88.50 205 HIS A N 1
ATOM 1684 C CA . HIS A 1 205 ? 0.817 -10.720 4.075 1.00 88.50 205 HIS A CA 1
ATOM 1685 C C . HIS A 1 205 ? 0.619 -9.685 2.963 1.00 88.50 205 HIS A C 1
ATOM 1687 O O . HIS A 1 205 ? 0.845 -10.016 1.799 1.00 88.50 205 HIS A O 1
ATOM 1693 N N . ILE A 1 206 ? 0.299 -8.434 3.307 1.00 88.12 206 ILE A N 1
ATOM 1694 C CA . ILE A 1 206 ? 0.160 -7.344 2.328 1.00 88.12 206 ILE A CA 1
ATOM 1695 C C . ILE A 1 206 ? 1.489 -7.088 1.605 1.00 88.12 206 ILE A C 1
ATOM 1697 O O . ILE A 1 206 ? 1.509 -6.987 0.380 1.00 88.12 206 ILE A O 1
ATOM 1701 N N . VAL A 1 207 ? 2.615 -7.043 2.324 1.00 86.50 207 VAL A N 1
ATOM 1702 C CA . VAL A 1 207 ? 3.944 -6.851 1.711 1.00 86.50 207 VAL A CA 1
ATOM 1703 C C . VAL A 1 207 ? 4.282 -7.995 0.749 1.00 86.50 207 VAL A C 1
ATOM 1705 O O . VAL A 1 207 ? 4.743 -7.755 -0.370 1.00 86.50 207 VAL A O 1
ATOM 1708 N N . LYS A 1 208 ? 4.032 -9.248 1.149 1.00 84.88 208 LYS A N 1
ATOM 1709 C CA . LYS A 1 208 ? 4.233 -10.413 0.272 1.00 84.88 208 LYS A CA 1
ATOM 1710 C C . LYS A 1 208 ? 3.367 -10.312 -0.978 1.00 84.88 208 LYS A C 1
ATOM 1712 O O . LYS A 1 208 ? 3.886 -10.495 -2.080 1.00 84.88 208 LYS A O 1
ATOM 1717 N N . TYR A 1 209 ? 2.095 -9.956 -0.810 1.00 83.81 209 TYR A N 1
ATOM 1718 C CA . TYR A 1 209 ? 1.166 -9.751 -1.914 1.00 83.81 209 TYR A CA 1
ATOM 1719 C C . TYR A 1 209 ? 1.662 -8.662 -2.871 1.00 83.81 209 TYR A C 1
ATOM 1721 O O . TYR A 1 209 ? 1.784 -8.932 -4.057 1.00 83.81 209 TYR A O 1
ATOM 1729 N N . LEU A 1 210 ? 2.085 -7.497 -2.370 1.00 78.88 210 LEU A N 1
ATOM 1730 C CA . LEU A 1 210 ? 2.680 -6.419 -3.177 1.00 78.88 210 LEU A CA 1
ATOM 1731 C C . LEU A 1 210 ? 3.908 -6.879 -3.984 1.00 78.88 210 LEU A C 1
ATOM 1733 O O . LEU A 1 210 ? 4.117 -6.443 -5.115 1.00 78.88 210 LEU A O 1
ATOM 1737 N N . SER A 1 211 ? 4.736 -7.758 -3.414 1.00 74.44 211 SER A N 1
ATOM 1738 C CA . SER A 1 211 ? 5.985 -8.198 -4.047 1.00 74.44 211 SER A CA 1
ATOM 1739 C C . SER A 1 211 ? 5.805 -9.247 -5.154 1.00 74.44 211 SER A C 1
ATOM 1741 O O . SER A 1 211 ? 6.602 -9.279 -6.094 1.00 74.44 211 SER A O 1
ATOM 1743 N N . ALA A 1 212 ? 4.767 -10.084 -5.061 1.00 71.00 212 ALA A N 1
ATOM 1744 C CA . ALA A 1 212 ? 4.530 -11.207 -5.971 1.00 71.00 212 ALA A CA 1
ATOM 1745 C C . ALA A 1 212 ? 3.988 -10.779 -7.349 1.00 71.00 212 ALA A C 1
ATOM 1747 O O . ALA A 1 212 ? 4.015 -11.555 -8.296 1.00 71.00 212 ALA A O 1
ATOM 1748 N N . GLN A 1 213 ? 3.526 -9.535 -7.485 1.00 62.25 213 GLN A N 1
ATOM 1749 C CA . GLN A 1 213 ? 2.677 -9.105 -8.603 1.00 62.25 213 GLN A CA 1
ATOM 1750 C C . GLN A 1 213 ? 3.447 -8.441 -9.756 1.00 62.25 213 GLN A C 1
ATOM 1752 O O . GLN A 1 213 ? 2.851 -7.870 -10.662 1.00 62.25 213 GLN A O 1
ATOM 1757 N N . ARG A 1 214 ? 4.787 -8.536 -9.782 1.00 55.00 214 ARG A N 1
ATOM 1758 C CA . ARG A 1 214 ? 5.622 -7.958 -10.858 1.00 55.00 214 ARG A CA 1
ATOM 1759 C C . ARG A 1 214 ? 5.418 -8.607 -12.245 1.00 55.00 214 ARG A C 1
ATOM 1761 O O . ARG A 1 214 ? 6.046 -8.145 -13.194 1.00 55.00 214 ARG A O 1
ATOM 1768 N N . GLN A 1 215 ? 4.595 -9.654 -12.378 1.00 48.38 215 GLN A N 1
ATOM 1769 C CA . GLN A 1 215 ? 4.457 -10.436 -13.616 1.00 48.38 215 GLN A CA 1
ATOM 1770 C C . GLN A 1 215 ? 3.133 -10.250 -14.389 1.00 48.38 215 GLN A C 1
ATOM 1772 O O . GLN A 1 215 ? 3.140 -10.521 -15.586 1.00 48.38 215 GLN A O 1
ATOM 1777 N N . ASP A 1 216 ? 2.057 -9.702 -13.802 1.00 43.91 216 ASP A N 1
ATOM 1778 C CA . ASP A 1 216 ? 0.754 -9.564 -14.485 1.00 43.91 216 ASP A CA 1
ATOM 1779 C C . ASP A 1 216 ? 0.352 -8.100 -14.745 1.00 43.91 216 ASP A C 1
ATOM 1781 O O . ASP A 1 216 ? 0.244 -7.280 -13.836 1.00 43.91 216 ASP A O 1
ATOM 1785 N N . ARG A 1 217 ? 0.119 -7.752 -16.020 1.00 43.75 217 ARG A N 1
ATOM 1786 C CA . ARG A 1 217 ? -0.102 -6.363 -16.484 1.00 43.75 217 ARG A CA 1
ATOM 1787 C C . ARG A 1 217 ? -1.539 -5.838 -16.357 1.00 43.75 217 ARG A C 1
ATOM 1789 O O . ARG A 1 217 ? -1.734 -4.636 -16.504 1.00 43.75 217 ARG A O 1
ATOM 1796 N N . ASN A 1 218 ? -2.529 -6.679 -16.057 1.00 45.38 218 ASN A N 1
ATOM 1797 C CA . ASN A 1 218 ? -3.952 -6.295 -16.092 1.00 45.38 218 ASN A CA 1
ATOM 1798 C C . ASN A 1 218 ? -4.579 -6.059 -14.698 1.00 45.38 218 ASN A C 1
ATOM 1800 O O . ASN A 1 218 ? -5.797 -6.104 -14.554 1.00 45.38 218 ASN A O 1
ATOM 1804 N N . PHE A 1 219 ? -3.765 -5.810 -13.665 1.00 49.94 219 PHE A N 1
ATOM 1805 C CA . PHE A 1 219 ? -4.151 -6.056 -12.267 1.00 49.94 219 PHE A CA 1
ATOM 1806 C C . PHE A 1 219 ? -4.128 -4.813 -11.337 1.00 49.94 219 PHE A C 1
ATOM 1808 O O . PHE A 1 219 ? -4.265 -4.938 -10.127 1.00 49.94 219 PHE A O 1
ATOM 1815 N N . ALA A 1 220 ? -3.986 -3.585 -11.842 1.00 63.62 220 ALA A N 1
ATOM 1816 C CA . ALA A 1 220 ? -3.705 -2.453 -10.947 1.00 63.62 220 ALA A CA 1
ATOM 1817 C C . ALA A 1 220 ? -4.892 -2.031 -10.052 1.00 63.62 220 ALA A C 1
ATOM 1819 O O . ALA A 1 220 ? -4.729 -1.911 -8.846 1.00 63.62 220 ALA A O 1
ATOM 1820 N N . GLU A 1 221 ? -6.098 -1.804 -10.581 1.00 65.44 221 GLU A N 1
ATOM 1821 C CA . GLU A 1 221 ? -7.123 -1.092 -9.795 1.00 65.44 221 GLU A CA 1
ATOM 1822 C C . GLU A 1 221 ? -7.773 -1.942 -8.690 1.00 65.44 221 GLU A C 1
ATOM 1824 O O . GLU A 1 221 ? -7.941 -1.472 -7.562 1.00 65.44 221 GLU A O 1
ATOM 1829 N N . GLN A 1 222 ? -8.110 -3.201 -8.985 1.00 69.31 222 GLN A N 1
ATOM 1830 C CA . GLN A 1 222 ? -8.758 -4.078 -8.007 1.00 69.31 222 GLN A CA 1
ATOM 1831 C C . GLN A 1 222 ? -7.818 -4.421 -6.841 1.00 69.31 222 GLN A C 1
ATOM 1833 O O . GLN A 1 222 ? -8.245 -4.390 -5.693 1.00 69.31 222 GLN A O 1
ATOM 1838 N N . GLN A 1 223 ? -6.520 -4.628 -7.095 1.00 72.44 223 GLN A N 1
ATOM 1839 C CA . GLN A 1 223 ? -5.537 -4.895 -6.030 1.00 72.44 223 GLN A CA 1
ATOM 1840 C C . GLN A 1 223 ? -5.383 -3.729 -5.079 1.00 72.44 223 GLN A C 1
ATOM 1842 O O . GLN A 1 223 ? -5.278 -3.927 -3.872 1.00 72.44 223 GLN A O 1
ATOM 1847 N N . LEU A 1 224 ? -5.355 -2.509 -5.617 1.00 76.94 224 LEU A N 1
ATOM 1848 C CA . LEU A 1 224 ? -5.246 -1.312 -4.791 1.00 76.94 224 LEU A CA 1
ATOM 1849 C C . LEU A 1 224 ? -6.464 -1.216 -3.868 1.00 76.94 224 LEU A C 1
ATOM 1851 O O . LEU A 1 224 ? -6.302 -0.935 -2.682 1.00 76.94 224 LEU A O 1
ATOM 1855 N N . LYS A 1 225 ? -7.664 -1.524 -4.379 1.00 79.88 225 LYS A N 1
ATOM 1856 C CA . LYS A 1 225 ? -8.895 -1.582 -3.575 1.00 79.88 225 LYS A CA 1
ATOM 1857 C C . LYS A 1 225 ? -8.843 -2.681 -2.514 1.00 79.88 225 LYS A C 1
ATOM 1859 O O . LYS A 1 225 ? -9.261 -2.432 -1.380 1.00 79.88 225 LYS A O 1
ATOM 1864 N N . ASP A 1 226 ? -8.309 -3.852 -2.846 1.00 82.31 226 ASP A N 1
ATOM 1865 C CA . ASP A 1 226 ? -8.191 -4.975 -1.914 1.00 82.31 226 ASP A CA 1
ATOM 1866 C C . ASP A 1 226 ? -7.202 -4.645 -0.785 1.00 82.31 226 ASP A C 1
ATOM 1868 O O . ASP A 1 226 ? -7.553 -4.724 0.391 1.00 82.31 226 ASP A O 1
ATOM 1872 N N . ILE A 1 227 ? -6.007 -4.148 -1.122 1.00 84.00 227 ILE A N 1
ATOM 1873 C CA . ILE A 1 227 ? -4.984 -3.720 -0.154 1.00 84.00 227 ILE A CA 1
ATOM 1874 C C . ILE A 1 227 ? -5.510 -2.596 0.747 1.00 84.00 227 ILE A C 1
ATOM 1876 O O . ILE A 1 227 ? -5.345 -2.637 1.966 1.00 84.00 227 ILE A O 1
ATOM 1880 N N . GLN A 1 228 ? -6.180 -1.594 0.175 1.00 85.06 228 GLN A N 1
ATOM 1881 C CA . GLN A 1 228 ? -6.795 -0.520 0.958 1.00 85.06 228 GLN A CA 1
ATOM 1882 C C . GLN A 1 228 ? -7.903 -1.039 1.880 1.00 85.06 228 GLN A C 1
ATOM 1884 O O . GLN A 1 228 ? -8.049 -0.554 3.005 1.00 85.06 228 GLN A O 1
ATOM 1889 N N . SER A 1 229 ? -8.694 -2.011 1.425 1.00 85.81 229 SER A N 1
ATOM 1890 C CA . SER A 1 229 ? -9.725 -2.644 2.253 1.00 85.81 229 SER A CA 1
ATOM 1891 C C . SER A 1 229 ? -9.098 -3.407 3.420 1.00 85.81 229 SER A C 1
ATOM 1893 O O . SER A 1 229 ? -9.603 -3.312 4.540 1.00 85.81 229 SER A O 1
ATOM 1895 N N . GLU A 1 230 ? -7.960 -4.060 3.191 1.00 90.06 230 GLU A N 1
ATOM 1896 C CA . GLU A 1 230 ? -7.174 -4.737 4.224 1.00 90.06 230 GLU A CA 1
ATOM 1897 C C . GLU A 1 230 ? -6.575 -3.773 5.250 1.00 90.06 230 GLU A C 1
ATOM 1899 O O . GLU A 1 230 ? -6.720 -3.997 6.452 1.00 90.06 230 GLU A O 1
ATOM 1904 N N . PHE A 1 231 ? -6.012 -2.637 4.829 1.00 87.25 231 PHE A N 1
ATOM 1905 C CA . PHE A 1 231 ? -5.573 -1.607 5.780 1.00 87.25 231 PHE A CA 1
ATOM 1906 C C . PHE A 1 231 ? -6.719 -1.103 6.652 1.00 87.25 231 PHE A C 1
ATOM 1908 O O . PHE A 1 231 ? -6.593 -1.026 7.877 1.00 87.25 231 PHE A O 1
ATOM 1915 N N . LYS A 1 232 ? -7.879 -0.824 6.046 1.00 88.38 232 LYS A N 1
ATOM 1916 C CA . LYS A 1 232 ? -9.078 -0.427 6.796 1.00 88.38 232 LYS A CA 1
ATOM 1917 C C . LYS A 1 232 ? -9.522 -1.523 7.766 1.00 88.38 232 LYS A C 1
ATOM 1919 O O . LYS A 1 232 ? -9.977 -1.206 8.862 1.00 88.38 232 LYS A O 1
ATOM 1924 N N . ARG A 1 233 ? -9.394 -2.801 7.398 1.00 89.25 233 ARG A N 1
ATOM 1925 C CA . ARG A 1 233 ? -9.685 -3.934 8.289 1.00 89.25 233 ARG A CA 1
ATOM 1926 C C . ARG A 1 233 ? -8.754 -3.944 9.502 1.00 89.25 233 ARG A C 1
ATOM 1928 O O . ARG A 1 233 ? -9.254 -4.038 10.619 1.00 89.25 233 ARG A O 1
ATOM 1935 N N . ILE A 1 234 ? -7.450 -3.738 9.316 1.00 88.44 234 ILE A N 1
ATOM 1936 C CA . ILE A 1 234 ? -6.485 -3.646 10.428 1.00 88.44 234 ILE A CA 1
ATOM 1937 C C . ILE A 1 234 ? -6.802 -2.445 11.335 1.00 88.44 234 ILE A C 1
ATOM 1939 O O . ILE A 1 234 ? -6.819 -2.582 12.558 1.00 88.44 234 ILE A O 1
ATOM 1943 N N . HIS A 1 235 ? -7.150 -1.282 10.770 1.00 87.06 235 HIS A N 1
ATOM 1944 C CA . HIS A 1 235 ? -7.584 -0.124 11.569 1.00 87.06 235 HIS A CA 1
ATOM 1945 C C . HIS A 1 235 ? -8.807 -0.421 12.437 1.00 87.06 235 HIS A C 1
ATOM 1947 O O . HIS A 1 235 ? -8.847 0.022 13.586 1.00 87.06 235 HIS A O 1
ATOM 1953 N N . ARG A 1 236 ? -9.785 -1.173 11.915 1.00 87.94 236 ARG A N 1
ATOM 1954 C CA . ARG A 1 236 ? -10.958 -1.612 12.688 1.00 87.94 236 ARG A CA 1
ATOM 1955 C C . ARG A 1 236 ? -10.558 -2.533 13.830 1.00 87.94 236 ARG A C 1
ATOM 1957 O O . ARG A 1 236 ? -11.029 -2.340 14.942 1.00 87.94 236 ARG A O 1
ATOM 1964 N N . VAL A 1 237 ? -9.652 -3.476 13.588 1.00 89.44 237 VAL A N 1
ATOM 1965 C CA . VAL A 1 237 ? -9.136 -4.361 14.640 1.00 89.44 237 VAL A CA 1
ATOM 1966 C C . VAL A 1 237 ? -8.459 -3.555 15.753 1.00 89.44 237 VAL A C 1
ATOM 1968 O O . VAL A 1 237 ? -8.787 -3.735 16.925 1.00 89.44 237 VAL A O 1
ATOM 1971 N N . ILE A 1 238 ? -7.597 -2.595 15.396 1.00 84.00 238 ILE A N 1
ATOM 1972 C CA . ILE A 1 238 ? -6.962 -1.690 16.368 1.00 84.00 238 ILE A CA 1
ATOM 1973 C C . ILE A 1 238 ? -8.014 -0.881 17.141 1.00 84.00 238 ILE A C 1
ATOM 1975 O O . ILE A 1 238 ? -7.867 -0.668 18.344 1.00 84.00 238 ILE A O 1
ATOM 1979 N N . TYR A 1 239 ? -9.069 -0.417 16.467 1.00 85.69 239 TYR A N 1
ATOM 1980 C CA . TYR A 1 239 ? -10.165 0.312 17.105 1.00 85.69 239 TYR A CA 1
ATOM 1981 C C . TYR A 1 239 ? -10.899 -0.545 18.142 1.00 85.69 239 TYR A C 1
ATOM 1983 O O . TYR A 1 239 ? -11.046 -0.093 19.274 1.00 85.69 239 TYR A O 1
ATOM 1991 N N . ILE A 1 240 ? -11.291 -1.778 17.798 1.00 84.44 240 ILE A N 1
ATOM 1992 C CA . ILE A 1 240 ? -12.008 -2.677 18.718 1.00 84.44 240 ILE A CA 1
ATOM 1993 C C . ILE A 1 240 ? -11.174 -2.924 19.977 1.00 84.44 240 ILE A C 1
ATOM 1995 O O . ILE A 1 240 ? -11.670 -2.768 21.088 1.00 84.44 240 ILE A O 1
ATOM 1999 N N . GLU A 1 241 ? -9.901 -3.288 19.825 1.00 83.75 241 GLU A N 1
ATOM 2000 C CA . GLU A 1 241 ? -9.049 -3.593 20.980 1.00 83.75 241 GLU A CA 1
ATOM 2001 C C . GLU A 1 241 ? -8.749 -2.335 21.820 1.00 83.75 241 GLU A C 1
ATOM 2003 O O . GLU A 1 241 ? -8.729 -2.394 23.050 1.00 83.75 241 GLU A O 1
ATOM 2008 N N . SER A 1 242 ? -8.606 -1.166 21.182 1.00 79.81 242 SER A N 1
ATOM 2009 C CA . SER A 1 242 ? -8.505 0.127 21.876 1.00 79.81 242 SER A CA 1
ATOM 2010 C C . SER A 1 242 ? -9.762 0.444 22.686 1.00 79.81 242 SER A C 1
ATOM 2012 O O . SER A 1 242 ? -9.658 0.986 23.785 1.00 79.81 242 SER A O 1
ATOM 2014 N N . LEU A 1 243 ? -10.937 0.139 22.137 1.00 78.88 243 LEU A N 1
ATOM 2015 C CA . LEU A 1 243 ? -12.229 0.363 22.773 1.00 78.88 243 LEU A CA 1
ATOM 2016 C C . LEU A 1 243 ? -12.398 -0.564 23.984 1.00 78.88 243 LEU A C 1
ATOM 2018 O O . LEU A 1 243 ? -12.665 -0.077 25.081 1.00 78.88 243 LEU A O 1
ATOM 2022 N N . VAL A 1 244 ? -12.110 -1.859 23.830 1.00 78.44 244 VAL A N 1
ATOM 2023 C CA . VAL A 1 244 ? -12.089 -2.831 24.940 1.00 78.44 244 VAL A CA 1
ATOM 2024 C C . VAL A 1 244 ? -11.152 -2.376 26.062 1.00 78.44 244 VAL A C 1
ATOM 2026 O O . VAL A 1 244 ? -11.543 -2.367 27.227 1.00 78.44 244 VAL A O 1
ATOM 2029 N N . SER A 1 245 ? -9.936 -1.943 25.716 1.00 74.19 245 SER A N 1
ATOM 2030 C CA . SER A 1 245 ? -8.943 -1.454 26.683 1.00 74.19 245 SER A CA 1
ATOM 2031 C C . SER A 1 245 ? -9.413 -0.199 27.434 1.00 74.19 245 SER A C 1
ATOM 2033 O O . SER A 1 245 ? -9.199 -0.073 28.641 1.00 74.19 245 SER A O 1
ATOM 2035 N N . SER A 1 246 ? -10.102 0.721 26.746 1.00 73.69 246 SER A N 1
ATOM 2036 C CA . SER A 1 246 ? -10.580 1.980 27.338 1.00 73.69 246 SER A CA 1
ATOM 2037 C C . SER A 1 246 ? -11.674 1.805 28.389 1.00 73.69 246 SER A C 1
ATOM 2039 O O . SER A 1 246 ? -11.738 2.597 29.327 1.00 73.69 246 SER A O 1
ATOM 2041 N N . LEU A 1 247 ? -12.496 0.758 28.277 1.00 73.38 247 LEU A N 1
ATOM 2042 C CA . LEU A 1 247 ? -13.637 0.558 29.170 1.00 73.38 247 LEU A CA 1
ATOM 2043 C C . LEU A 1 247 ? -13.203 0.236 30.604 1.00 73.38 247 LEU A C 1
ATOM 2045 O O . LEU A 1 247 ? -13.966 0.516 31.522 1.00 73.38 247 LEU A O 1
ATOM 2049 N N . LYS A 1 248 ? -11.986 -0.303 30.812 1.00 67.50 248 LYS A N 1
ATOM 2050 C CA . LYS A 1 248 ? -11.362 -0.580 32.130 1.00 67.50 248 LYS A CA 1
ATOM 2051 C C . LYS A 1 248 ? -12.307 -1.217 33.169 1.00 67.50 248 LYS A C 1
ATOM 2053 O O . LYS A 1 248 ? -12.116 -1.058 34.372 1.00 67.50 248 LYS A O 1
ATOM 2058 N N . ARG A 1 249 ? -13.326 -1.943 32.707 1.00 78.19 249 ARG A N 1
ATOM 2059 C CA . ARG A 1 249 ? -14.380 -2.564 33.513 1.00 78.19 249 ARG A CA 1
ATOM 2060 C C . ARG A 1 249 ? -14.823 -3.868 32.878 1.00 78.19 249 ARG A C 1
ATOM 2062 O O . ARG A 1 249 ? -14.598 -4.099 31.690 1.00 78.19 249 ARG A O 1
ATOM 2069 N N . THR A 1 250 ? -15.510 -4.689 33.661 1.00 77.31 250 THR A N 1
ATOM 2070 C CA . THR A 1 250 ? -16.182 -5.872 33.130 1.00 77.31 250 THR A CA 1
ATOM 2071 C C . THR A 1 250 ? -17.278 -5.435 32.158 1.00 77.31 250 THR A C 1
ATOM 2073 O O . THR A 1 250 ? -18.106 -4.574 32.474 1.00 77.31 250 THR A O 1
ATOM 2076 N N . LEU A 1 251 ? -17.240 -6.002 30.955 1.00 79.12 251 LEU A N 1
ATOM 2077 C CA . LEU A 1 251 ? -18.234 -5.755 29.917 1.00 79.12 251 LEU A CA 1
ATOM 2078 C C . LEU A 1 251 ? -19.573 -6.366 30.331 1.00 79.12 251 LEU A C 1
ATOM 2080 O O . LEU A 1 251 ? -19.609 -7.469 30.881 1.00 79.12 251 LEU A O 1
ATOM 2084 N N . LYS A 1 252 ? -20.665 -5.655 30.049 1.00 84.56 252 LYS A N 1
ATOM 2085 C CA . LYS A 1 252 ? -22.019 -6.220 30.128 1.00 84.56 252 LYS A CA 1
ATOM 2086 C C . LYS A 1 252 ? -22.199 -7.260 29.020 1.00 84.56 252 LYS A C 1
ATOM 2088 O O . LYS A 1 252 ? -21.489 -7.210 28.016 1.00 84.56 252 LYS A O 1
ATOM 2093 N N . GLU A 1 253 ? -23.165 -8.161 29.177 1.00 85.62 253 GLU A N 1
ATOM 2094 C CA . GLU A 1 253 ? -23.417 -9.222 28.191 1.00 85.62 253 GLU A CA 1
ATOM 2095 C C . GLU A 1 253 ? -23.651 -8.639 26.784 1.00 85.62 253 GLU A C 1
ATOM 2097 O O . GLU A 1 253 ? -22.962 -9.016 25.841 1.00 85.62 253 GLU A O 1
ATOM 2102 N N . ASP A 1 254 ? -24.495 -7.608 26.676 1.00 83.44 254 ASP A N 1
ATOM 2103 C CA . ASP A 1 254 ? -24.811 -6.934 25.407 1.00 83.44 254 ASP A CA 1
ATOM 2104 C C . ASP A 1 254 ? -23.589 -6.247 24.762 1.00 83.44 254 ASP A C 1
ATOM 2106 O O . ASP A 1 254 ? -23.452 -6.188 23.538 1.00 83.44 254 ASP A O 1
ATOM 2110 N N . GLU A 1 255 ? -22.674 -5.715 25.581 1.00 83.81 255 GLU A N 1
ATOM 2111 C CA . GLU A 1 255 ? -21.432 -5.081 25.116 1.00 83.81 255 GLU A CA 1
ATOM 2112 C C . GLU A 1 255 ? -20.457 -6.126 24.589 1.00 83.81 255 GLU A C 1
ATOM 2114 O O . GLU A 1 255 ? -19.840 -5.932 23.538 1.00 83.81 255 GLU A O 1
ATOM 2119 N N . LYS A 1 256 ? -20.335 -7.236 25.321 1.00 87.50 256 LYS A N 1
ATOM 2120 C CA . LYS A 1 256 ? -19.487 -8.365 24.963 1.00 87.50 256 LYS A CA 1
ATOM 2121 C C . LYS A 1 256 ? -19.966 -9.009 23.666 1.00 87.50 256 LYS A C 1
ATOM 2123 O O . LYS A 1 256 ? -19.157 -9.186 22.764 1.00 87.50 256 LYS A O 1
ATOM 2128 N N . GLU A 1 257 ? -21.268 -9.252 23.524 1.00 89.62 257 GLU A N 1
ATOM 2129 C CA . GLU A 1 257 ? -21.864 -9.784 22.294 1.00 89.62 257 GLU A CA 1
ATOM 2130 C C . GLU A 1 257 ? -21.594 -8.863 21.091 1.00 89.62 257 GLU A C 1
ATOM 2132 O O . GLU A 1 257 ? -21.233 -9.322 20.000 1.00 89.62 257 GLU A O 1
ATOM 2137 N N . CYS A 1 258 ? -21.717 -7.546 21.288 1.00 89.44 258 CYS A N 1
ATOM 2138 C CA . CYS A 1 258 ? -21.451 -6.566 20.240 1.00 89.44 258 CYS A CA 1
ATOM 2139 C C . CYS A 1 258 ? -19.967 -6.560 19.828 1.00 89.44 258 CYS A C 1
ATOM 2141 O O . CYS A 1 258 ? -19.651 -6.636 18.638 1.00 89.44 258 CYS A O 1
ATOM 2143 N N . ILE A 1 259 ? -19.049 -6.548 20.801 1.00 88.81 259 ILE A N 1
ATOM 2144 C CA . ILE A 1 259 ? -17.599 -6.614 20.562 1.00 88.81 259 ILE A CA 1
ATOM 2145 C C . ILE A 1 259 ? -17.210 -7.933 19.885 1.00 88.81 259 ILE A C 1
ATOM 2147 O O . ILE A 1 259 ? -16.444 -7.919 18.921 1.00 88.81 259 ILE A O 1
ATOM 2151 N N . ASP A 1 260 ? -17.744 -9.065 20.338 1.00 91.62 260 ASP A N 1
ATOM 2152 C CA . ASP A 1 260 ? -17.461 -10.376 19.752 1.00 91.62 260 ASP A CA 1
ATOM 2153 C C . ASP A 1 260 ? -17.959 -10.443 18.303 1.00 91.62 260 ASP A C 1
ATOM 2155 O O . ASP A 1 260 ? -17.245 -10.927 17.421 1.00 91.62 260 ASP A O 1
ATOM 2159 N N . SER A 1 261 ? -19.119 -9.849 18.011 1.00 92.44 261 SER A N 1
ATOM 2160 C CA . SER A 1 261 ? -19.626 -9.700 16.641 1.00 92.44 261 SER A CA 1
ATOM 2161 C C . SER A 1 261 ? -18.683 -8.865 15.765 1.00 92.44 261 SER A C 1
ATOM 2163 O O . SER A 1 261 ? -18.365 -9.268 14.642 1.00 92.44 261 SER A O 1
ATOM 2165 N N . MET A 1 262 ? -18.163 -7.744 16.281 1.00 91.62 262 MET A N 1
ATOM 2166 C CA . MET A 1 262 ? -17.162 -6.928 15.579 1.00 91.62 262 MET A CA 1
ATOM 2167 C C . MET A 1 262 ? -15.855 -7.699 15.328 1.00 91.62 262 MET A C 1
ATOM 2169 O O . MET A 1 262 ? -15.284 -7.626 14.232 1.00 91.62 262 MET A O 1
ATOM 2173 N N . LYS A 1 263 ? -15.367 -8.451 16.326 1.00 91.38 263 LYS A N 1
ATOM 2174 C CA . LYS A 1 263 ? -14.146 -9.268 16.210 1.00 91.38 263 LYS A CA 1
ATOM 2175 C C . LYS A 1 263 ? -14.326 -10.382 15.184 1.00 91.38 263 LYS A C 1
ATOM 2177 O O . LYS A 1 263 ? -13.460 -10.565 14.333 1.00 91.38 263 LYS A O 1
ATOM 2182 N N . ASN A 1 264 ? -15.459 -11.077 15.202 1.00 91.38 264 ASN A N 1
ATOM 2183 C CA . ASN A 1 264 ? -15.759 -12.142 14.245 1.00 91.38 264 ASN A CA 1
ATOM 2184 C C . ASN A 1 264 ? -15.826 -11.612 12.809 1.00 91.38 264 ASN A C 1
ATOM 2186 O O . ASN A 1 264 ? -15.255 -12.212 11.898 1.00 91.38 264 ASN A O 1
ATOM 2190 N N . LEU A 1 265 ? -16.447 -10.447 12.611 1.00 92.12 265 LEU A N 1
ATOM 2191 C CA . LEU A 1 265 ? -16.545 -9.817 11.297 1.00 92.12 265 LEU A CA 1
ATOM 2192 C C . LEU A 1 265 ? -15.172 -9.402 10.748 1.00 92.12 265 LEU A C 1
ATOM 2194 O O . LEU A 1 265 ? -14.897 -9.580 9.563 1.00 92.12 265 LEU A O 1
ATOM 2198 N N . THR A 1 266 ? -14.291 -8.878 11.602 1.00 88.56 266 THR A N 1
ATOM 2199 C CA . THR A 1 266 ? -12.945 -8.430 11.200 1.00 88.56 266 THR A CA 1
ATOM 2200 C C . THR A 1 266 ? -11.931 -9.565 11.052 1.00 88.56 266 THR A C 1
ATOM 2202 O O . THR A 1 266 ? -10.988 -9.421 10.277 1.00 88.56 266 THR A O 1
ATOM 2205 N N . ARG A 1 267 ? -12.134 -10.705 11.723 1.00 86.94 267 ARG A N 1
ATOM 2206 C CA . ARG A 1 267 ? -11.263 -11.896 11.644 1.00 86.94 267 ARG A CA 1
ATOM 2207 C C . ARG A 1 267 ? -11.683 -12.909 10.578 1.00 86.94 267 ARG A C 1
ATOM 2209 O O . ARG A 1 267 ? -11.034 -13.943 10.431 1.00 86.94 267 ARG A O 1
ATOM 2216 N N . LYS A 1 268 ? -12.762 -12.643 9.837 1.00 86.00 268 LYS A N 1
ATOM 2217 C CA . LYS A 1 268 ? -13.243 -13.559 8.801 1.00 86.00 268 LYS A CA 1
ATOM 2218 C C . LYS A 1 268 ? -12.195 -13.783 7.702 1.00 86.00 268 LYS A C 1
ATOM 2220 O O . LYS A 1 268 ? -11.460 -12.869 7.319 1.00 86.00 268 LYS A O 1
ATOM 2225 N N . SER A 1 269 ? -12.176 -14.997 7.159 1.00 80.88 269 SER A N 1
ATOM 2226 C CA . SER A 1 269 ? -11.380 -15.319 5.973 1.00 80.88 269 SER A CA 1
ATOM 2227 C C . SER A 1 269 ? -12.026 -14.731 4.714 1.00 80.88 269 SER A C 1
ATOM 2229 O O . SER A 1 269 ? -13.252 -14.702 4.597 1.00 80.88 269 SER A O 1
ATOM 2231 N N . GLY A 1 270 ? -11.204 -14.279 3.767 1.00 81.44 270 GLY A N 1
ATOM 2232 C CA . GLY A 1 270 ? -11.661 -13.666 2.519 1.00 81.44 270 GLY A CA 1
ATOM 2233 C C . GLY A 1 270 ? -11.831 -12.139 2.583 1.00 81.44 270 GLY A C 1
ATOM 2234 O O . GLY A 1 270 ? -11.455 -11.512 3.578 1.00 81.44 270 GLY A O 1
ATOM 2235 N N . PRO A 1 271 ? -12.355 -11.531 1.501 1.00 82.69 271 PRO A N 1
ATOM 2236 C CA . PRO A 1 271 ? -12.411 -10.081 1.348 1.00 82.69 271 PRO A CA 1
ATOM 2237 C C . PRO A 1 271 ? -13.399 -9.424 2.319 1.00 82.69 271 PRO A C 1
ATOM 2239 O O . PRO A 1 271 ? -14.451 -9.977 2.657 1.00 82.69 271 PRO A O 1
ATOM 2242 N N . PHE A 1 272 ? -13.067 -8.201 2.731 1.00 85.75 272 PHE A N 1
ATOM 2243 C CA . PHE A 1 272 ? -13.933 -7.348 3.543 1.00 85.75 272 PHE A CA 1
ATOM 2244 C C . PHE A 1 272 ? -14.786 -6.443 2.640 1.00 85.75 272 PHE A C 1
ATOM 2246 O O . PHE A 1 272 ? -14.343 -5.378 2.196 1.00 85.75 272 PHE A O 1
ATOM 2253 N N . THR A 1 273 ? -15.998 -6.909 2.346 1.00 87.50 273 THR A N 1
ATOM 2254 C CA . THR A 1 273 ? -16.959 -6.315 1.403 1.00 87.50 273 THR A CA 1
ATOM 2255 C C . THR A 1 273 ? -17.591 -5.030 1.938 1.00 87.50 273 THR A C 1
ATOM 2257 O O . THR A 1 273 ? -17.455 -4.700 3.118 1.00 87.50 273 THR A O 1
ATOM 2260 N N . ASP A 1 274 ? -18.289 -4.292 1.074 1.00 84.94 274 ASP A N 1
ATOM 2261 C CA . ASP A 1 274 ? -19.071 -3.119 1.480 1.00 84.94 274 ASP A CA 1
ATOM 2262 C C . ASP A 1 274 ? -20.185 -3.475 2.469 1.00 84.94 274 ASP A C 1
ATOM 2264 O O . ASP A 1 274 ? -20.420 -2.730 3.420 1.00 84.94 274 ASP A O 1
ATOM 2268 N N . GLU A 1 275 ? -20.802 -4.645 2.326 1.00 88.75 275 GLU A N 1
ATOM 2269 C CA . GLU A 1 275 ? -21.806 -5.136 3.266 1.00 88.75 275 GLU A CA 1
ATOM 2270 C C . GLU A 1 275 ? -21.200 -5.400 4.648 1.00 88.75 275 GLU A C 1
ATOM 2272 O O . GLU A 1 275 ? -21.824 -5.096 5.665 1.00 88.75 275 GLU A O 1
ATOM 2277 N N . ASP A 1 276 ? -19.974 -5.930 4.716 1.00 89.44 276 ASP A N 1
ATOM 2278 C CA . ASP A 1 276 ? -19.275 -6.096 5.997 1.00 89.44 276 ASP A CA 1
ATOM 2279 C C . ASP A 1 276 ? -18.906 -4.750 6.613 1.00 89.44 276 ASP A C 1
ATOM 2281 O O . ASP A 1 276 ? -18.975 -4.592 7.829 1.00 89.44 276 ASP A O 1
ATOM 2285 N N . ARG A 1 277 ? -18.523 -3.767 5.787 1.00 87.81 277 ARG A N 1
ATOM 2286 C CA . ARG A 1 277 ? -18.277 -2.397 6.257 1.00 87.81 277 ARG A CA 1
ATOM 2287 C C . ARG A 1 277 ? -19.530 -1.824 6.901 1.00 87.81 277 ARG A C 1
ATOM 2289 O O . ARG A 1 277 ? -19.453 -1.382 8.041 1.00 87.81 277 ARG A O 1
ATOM 2296 N N . GLN A 1 278 ? -20.669 -1.918 6.221 1.00 89.69 278 GLN A N 1
ATOM 2297 C CA . GLN A 1 278 ? -21.932 -1.412 6.746 1.00 89.69 278 GLN A CA 1
ATOM 2298 C C . GLN A 1 278 ? -22.328 -2.120 8.048 1.00 89.69 278 GLN A C 1
ATOM 2300 O O . GLN A 1 278 ? -22.622 -1.459 9.039 1.00 89.69 278 GLN A O 1
ATOM 2305 N N . LYS A 1 279 ? -22.241 -3.458 8.087 1.00 92.12 279 LYS A N 1
ATOM 2306 C CA . LYS A 1 279 ? -22.510 -4.239 9.306 1.00 92.12 279 LYS A CA 1
ATOM 2307 C C . LYS A 1 279 ? -21.597 -3.844 10.463 1.00 92.12 279 LYS A C 1
ATOM 2309 O O . LYS A 1 279 ? -22.052 -3.773 11.599 1.00 92.12 279 LYS A O 1
ATOM 2314 N N . PHE A 1 280 ? -20.316 -3.605 10.188 1.00 90.94 280 PHE A N 1
ATOM 2315 C CA . PHE A 1 280 ? -19.372 -3.148 11.201 1.00 90.94 280 PHE A CA 1
ATOM 2316 C C . PHE A 1 280 ? -19.779 -1.784 11.760 1.00 90.94 280 PHE A C 1
ATOM 2318 O O . PHE A 1 280 ? -19.838 -1.617 12.974 1.00 90.94 280 PHE A O 1
ATOM 2325 N N . ASP A 1 281 ? -20.098 -0.832 10.885 1.00 87.44 281 ASP A N 1
ATOM 2326 C CA . ASP A 1 281 ? -20.481 0.523 11.281 1.00 87.44 281 ASP A CA 1
ATOM 2327 C C . ASP A 1 281 ? -21.796 0.525 12.084 1.00 87.44 281 ASP A C 1
ATOM 2329 O O . ASP A 1 281 ? -21.933 1.265 13.060 1.00 87.44 281 ASP A O 1
ATOM 2333 N N . ASP A 1 282 ? -22.744 -0.349 11.738 1.00 89.56 282 ASP A N 1
ATOM 2334 C CA . ASP A 1 282 ? -23.994 -0.522 12.486 1.00 89.56 282 ASP A CA 1
ATOM 2335 C C . ASP A 1 282 ? -23.754 -1.137 13.875 1.00 89.56 282 ASP A C 1
ATOM 2337 O O . ASP A 1 282 ? -24.355 -0.699 14.860 1.00 89.56 282 ASP A O 1
ATOM 2341 N N . LEU A 1 283 ? -22.829 -2.100 13.990 1.00 90.12 283 LEU A N 1
ATOM 2342 C CA . LEU A 1 283 ? -22.399 -2.634 15.287 1.00 90.12 283 LEU A CA 1
ATOM 2343 C C . LEU A 1 283 ? -21.735 -1.549 16.142 1.00 90.12 283 LEU A C 1
ATOM 2345 O O . LEU A 1 283 ? -22.001 -1.479 17.341 1.00 90.12 283 LEU A O 1
ATOM 2349 N N . VAL A 1 284 ? -20.897 -0.691 15.548 1.00 85.38 284 VAL A N 1
ATOM 2350 C CA . VAL A 1 284 ? -20.249 0.419 16.271 1.00 85.38 284 VAL A CA 1
ATOM 2351 C C . VAL A 1 284 ? -21.300 1.366 16.839 1.00 85.38 284 VAL A C 1
ATOM 2353 O O . VAL A 1 284 ? -21.281 1.641 18.037 1.00 85.38 284 VAL A O 1
ATOM 2356 N N . LYS A 1 285 ? -22.290 1.764 16.033 1.00 84.62 285 LYS A N 1
ATOM 2357 C CA . LYS A 1 285 ? -23.409 2.599 16.501 1.00 84.62 285 LYS A CA 1
ATOM 2358 C C . LYS A 1 285 ? -24.201 1.937 17.625 1.00 84.62 285 LYS A C 1
ATOM 2360 O O . LYS A 1 285 ? -24.533 2.592 18.610 1.00 84.62 285 LYS A O 1
ATOM 2365 N N . LYS A 1 286 ? -24.493 0.635 17.507 1.00 85.81 286 LYS A N 1
ATOM 2366 C CA . LYS A 1 286 ? -25.174 -0.123 18.568 1.00 85.81 286 LYS A CA 1
ATOM 2367 C C . LYS A 1 286 ? -24.355 -0.104 19.861 1.00 85.81 286 LYS A C 1
ATOM 2369 O O . LYS A 1 286 ? -24.910 0.098 20.936 1.00 85.81 286 LYS A O 1
ATOM 2374 N N . PHE A 1 287 ? -23.039 -0.289 19.767 1.00 82.12 287 PHE A N 1
ATOM 2375 C CA . PHE A 1 287 ? -22.150 -0.239 20.924 1.00 82.12 287 PHE A CA 1
ATOM 2376 C C . PHE A 1 287 ? -22.147 1.142 21.596 1.00 82.12 287 PHE A C 1
ATOM 2378 O O . PHE A 1 287 ? -22.251 1.230 22.821 1.00 82.12 287 PHE A O 1
ATOM 2385 N N . GLU A 1 288 ? -22.063 2.213 20.805 1.00 80.19 288 GLU A N 1
ATOM 2386 C CA . GLU A 1 288 ? -22.111 3.594 21.299 1.00 80.19 288 GLU A CA 1
ATOM 2387 C C . GLU A 1 288 ? -23.422 3.881 22.045 1.00 80.19 288 GLU A C 1
ATOM 2389 O O . GLU A 1 288 ? -23.389 4.432 23.147 1.00 80.19 288 GLU A O 1
ATOM 2394 N N . GLN A 1 289 ? -24.554 3.412 21.505 1.00 79.12 289 GLN A N 1
ATOM 2395 C CA . GLN A 1 289 ? -25.870 3.514 22.146 1.00 79.12 289 GLN A CA 1
ATOM 2396 C C . GLN A 1 289 ? -25.931 2.774 23.488 1.00 79.12 289 GLN A C 1
ATOM 2398 O O . GLN A 1 289 ? -26.408 3.338 24.468 1.00 79.12 289 GLN A O 1
ATOM 2403 N N . ILE A 1 290 ? -25.420 1.538 23.565 1.00 78.00 290 ILE A N 1
ATOM 2404 C CA . ILE A 1 290 ? -25.421 0.741 24.810 1.00 78.00 290 ILE A CA 1
ATOM 2405 C C . ILE A 1 290 ? -24.635 1.441 25.928 1.00 78.00 290 ILE A C 1
ATOM 2407 O O . ILE A 1 290 ? -24.993 1.355 27.104 1.00 78.00 290 ILE A O 1
ATOM 2411 N N . ASN A 1 291 ? -23.554 2.130 25.567 1.00 67.31 291 ASN A N 1
ATOM 2412 C CA . ASN A 1 291 ? -22.646 2.736 26.534 1.00 67.31 291 ASN A CA 1
ATOM 2413 C C . ASN A 1 291 ? -22.982 4.195 26.860 1.00 67.31 291 ASN A C 1
ATOM 2415 O O . ASN A 1 291 ? -22.238 4.808 27.623 1.00 67.31 291 ASN A O 1
ATOM 2419 N N . ASN A 1 292 ? -24.056 4.758 26.287 1.00 65.50 292 ASN A N 1
ATOM 2420 C CA . ASN A 1 292 ? -24.320 6.201 26.306 1.00 65.50 292 ASN A CA 1
ATOM 2421 C C . ASN A 1 292 ? -23.067 7.021 25.940 1.00 65.50 292 ASN A C 1
ATOM 2423 O O . ASN A 1 292 ? -22.867 8.128 26.440 1.00 65.50 292 ASN A O 1
ATOM 2427 N N . LEU A 1 293 ? -22.195 6.463 25.092 1.00 55.59 293 LEU A N 1
ATOM 2428 C CA . LEU A 1 293 ? -21.039 7.194 24.598 1.00 55.59 293 LEU A CA 1
ATOM 2429 C C . LEU A 1 293 ? -21.579 8.290 23.678 1.00 55.59 293 LEU A C 1
ATOM 2431 O O . LEU A 1 293 ? -22.476 8.002 22.880 1.00 55.59 293 LEU A O 1
ATOM 2435 N N . PRO A 1 294 ? -21.075 9.533 23.765 1.00 46.50 294 PRO A N 1
ATOM 2436 C CA . PRO A 1 294 ? -21.516 10.612 22.898 1.00 46.50 294 PRO A CA 1
ATOM 2437 C C . PRO A 1 294 ? -21.010 10.373 21.469 1.00 46.50 294 PRO A C 1
ATOM 2439 O O . PRO A 1 294 ? -20.093 11.029 20.983 1.00 46.50 294 PRO A O 1
ATOM 2442 N N . GLY A 1 295 ? -21.644 9.445 20.759 1.00 44.38 295 GLY A N 1
ATOM 2443 C CA . GLY A 1 295 ? -21.763 9.515 19.319 1.00 44.38 295 GLY A CA 1
ATOM 2444 C C . GLY A 1 295 ? -22.720 10.662 19.047 1.00 44.38 295 GLY A C 1
ATOM 2445 O O . GLY A 1 295 ? -23.936 10.492 19.129 1.00 44.38 295 GLY A O 1
ATOM 2446 N N . LEU A 1 296 ? -22.194 11.864 18.781 1.00 38.41 296 LEU A N 1
ATOM 2447 C CA . LEU A 1 296 ? -22.969 12.878 18.065 1.00 38.41 296 LEU A CA 1
ATOM 2448 C C . LEU A 1 296 ? -23.590 12.134 16.882 1.00 38.41 296 LEU A C 1
ATOM 2450 O O . LEU A 1 296 ? -22.843 11.670 16.025 1.00 38.41 296 LEU A O 1
ATOM 2454 N N . GLY A 1 297 ? -24.913 11.953 16.869 1.00 43.06 297 GLY A N 1
ATOM 2455 C CA . GLY A 1 297 ? -25.666 11.233 15.834 1.00 43.06 297 GLY A CA 1
ATOM 2456 C C . GLY A 1 297 ? -25.658 11.951 14.482 1.00 43.06 297 GLY A C 1
ATOM 2457 O O . GLY A 1 297 ? -26.691 12.084 13.843 1.00 43.06 297 GLY A O 1
ATOM 2458 N N . ILE A 1 298 ? -24.497 12.468 14.095 1.00 40.88 298 ILE A N 1
ATOM 2459 C CA . ILE A 1 298 ? -24.167 13.216 12.902 1.00 40.88 298 ILE A CA 1
ATOM 2460 C C . ILE A 1 298 ? -22.997 12.453 12.293 1.00 40.88 298 ILE A C 1
ATOM 2462 O O . ILE A 1 298 ? -21.868 12.475 12.799 1.00 40.88 298 ILE A O 1
ATOM 2466 N N . THR A 1 299 ? -23.285 11.742 11.212 1.00 49.38 299 THR A N 1
ATOM 2467 C CA . THR A 1 299 ? -22.279 11.032 10.423 1.00 49.38 299 THR A CA 1
ATOM 2468 C C . THR A 1 299 ? -21.182 11.998 9.957 1.00 49.38 299 THR A C 1
ATOM 2470 O O . THR A 1 299 ? -21.424 13.191 9.767 1.00 49.38 299 THR A O 1
ATOM 2473 N N . ASP A 1 300 ? -19.969 11.501 9.695 1.00 46.84 300 ASP A N 1
ATOM 2474 C CA . ASP A 1 300 ? -18.869 12.321 9.151 1.00 46.84 300 ASP A CA 1
ATOM 2475 C C . ASP A 1 300 ? -19.281 13.089 7.878 1.00 46.84 300 ASP A C 1
ATOM 2477 O O . ASP A 1 300 ? -18.800 14.193 7.618 1.00 46.84 300 ASP A O 1
ATOM 2481 N N . ARG A 1 301 ? -20.230 12.537 7.108 1.00 43.62 301 ARG A N 1
ATOM 2482 C CA . ARG A 1 301 ? -20.836 13.192 5.941 1.00 43.62 301 ARG A CA 1
ATOM 2483 C C . ARG A 1 301 ? -21.736 14.369 6.318 1.00 43.62 301 ARG A C 1
ATOM 2485 O O . ARG A 1 301 ? -21.593 15.433 5.720 1.00 43.62 301 ARG A O 1
ATOM 2492 N N . GLU A 1 302 ? -22.624 14.209 7.298 1.00 45.22 302 GLU A N 1
ATOM 2493 C CA . GLU A 1 302 ? -23.472 15.303 7.796 1.00 45.22 302 GLU A CA 1
ATOM 2494 C C . GLU A 1 302 ? -22.627 16.403 8.454 1.00 45.22 302 GLU A C 1
ATOM 2496 O O . GLU A 1 302 ? -22.889 17.588 8.250 1.00 45.22 302 GLU A O 1
ATOM 2501 N N . ARG A 1 303 ? -21.530 16.035 9.130 1.00 47.88 303 ARG A N 1
ATOM 2502 C CA . ARG A 1 303 ? -20.562 16.980 9.708 1.00 47.88 303 ARG A CA 1
ATOM 2503 C C . ARG A 1 303 ? -19.897 17.853 8.640 1.00 47.88 303 ARG A C 1
ATOM 2505 O O . ARG A 1 303 ? -19.854 19.073 8.784 1.00 47.88 303 ARG A O 1
ATOM 2512 N N . ILE A 1 304 ? -19.407 17.251 7.551 1.00 49.16 304 ILE A N 1
ATOM 2513 C CA . ILE A 1 304 ? -18.781 17.984 6.432 1.00 49.16 304 ILE A CA 1
ATOM 2514 C C . ILE A 1 304 ? -19.806 18.872 5.710 1.00 49.16 304 ILE A C 1
ATOM 2516 O O . ILE A 1 304 ? -19.465 19.978 5.285 1.00 49.16 304 ILE A O 1
ATOM 2520 N N . ALA A 1 305 ? -21.057 18.419 5.588 1.00 49.38 305 ALA A N 1
ATOM 2521 C CA . ALA A 1 305 ? -22.131 19.192 4.970 1.00 49.38 305 ALA A CA 1
ATOM 2522 C C . ALA A 1 305 ? -22.497 20.439 5.792 1.00 49.38 305 ALA A C 1
ATOM 2524 O O . ALA A 1 305 ? -22.617 21.518 5.218 1.00 49.38 305 ALA A O 1
ATOM 2525 N N . ILE A 1 306 ? -22.589 20.324 7.121 1.00 50.44 306 ILE A N 1
ATOM 2526 C CA . ILE A 1 306 ? -22.896 21.452 8.018 1.00 50.44 306 ILE A CA 1
ATOM 2527 C C . ILE A 1 306 ? -21.758 22.485 8.014 1.00 50.44 306 ILE A C 1
ATOM 2529 O O . ILE A 1 306 ? -22.011 23.681 7.871 1.00 50.44 306 ILE A O 1
ATOM 2533 N N . VAL A 1 307 ? -20.499 22.037 8.086 1.00 49.66 307 VAL A N 1
ATOM 2534 C CA . VAL A 1 307 ? -19.322 22.929 8.052 1.00 49.66 307 VAL A CA 1
ATOM 2535 C C . VAL A 1 307 ? -19.233 23.694 6.726 1.00 49.66 307 VAL A C 1
ATOM 2537 O O . VAL A 1 307 ? -18.944 24.890 6.720 1.00 49.66 307 VAL A O 1
ATOM 2540 N N . ARG A 1 308 ? -19.530 23.034 5.598 1.00 52.25 308 ARG A N 1
ATOM 2541 C CA . ARG A 1 308 ? -19.563 23.686 4.278 1.00 52.25 308 ARG A CA 1
ATOM 2542 C C . ARG A 1 308 ? -20.758 24.620 4.103 1.00 52.25 308 ARG A C 1
ATOM 2544 O O . ARG A 1 308 ? -20.598 25.668 3.489 1.00 52.25 308 ARG A O 1
ATOM 2551 N N . ALA A 1 309 ? -21.928 24.254 4.626 1.00 49.03 309 ALA A N 1
ATOM 2552 C CA . ALA A 1 309 ? -23.146 25.053 4.500 1.00 49.03 309 ALA A CA 1
ATOM 2553 C C . ALA A 1 309 ? -23.082 26.363 5.299 1.00 49.03 309 ALA A C 1
ATOM 2555 O O . ALA A 1 309 ? -23.686 27.350 4.889 1.00 49.03 309 ALA A O 1
ATOM 2556 N N . LEU A 1 310 ? -22.346 26.384 6.415 1.00 49.53 310 LEU A N 1
ATOM 2557 C CA . LEU A 1 310 ? -22.281 27.548 7.300 1.00 49.53 310 LEU A CA 1
ATOM 2558 C C . LEU A 1 310 ? -21.048 28.446 7.073 1.00 49.53 310 LEU A C 1
ATOM 2560 O O . LEU A 1 310 ? -21.013 29.554 7.597 1.00 49.53 310 LEU A O 1
ATOM 2564 N N . ASN A 1 311 ? -20.057 28.008 6.285 1.00 49.72 311 ASN A N 1
ATOM 2565 C CA . ASN A 1 311 ? -18.844 28.770 5.936 1.00 49.72 311 ASN A CA 1
ATOM 2566 C C . ASN A 1 311 ? -18.097 29.376 7.152 1.00 49.72 311 ASN A C 1
ATOM 2568 O O . ASN A 1 311 ? -17.590 30.497 7.091 1.00 49.72 311 ASN A O 1
ATOM 2572 N N . ILE A 1 312 ? -18.063 28.653 8.277 1.00 48.62 312 ILE A N 1
ATOM 2573 C CA . ILE A 1 312 ? -17.566 29.161 9.566 1.00 48.62 312 ILE A CA 1
ATOM 2574 C C . ILE A 1 312 ? -16.088 28.794 9.760 1.00 48.62 312 ILE A C 1
ATOM 2576 O O . ILE A 1 312 ? -15.684 27.648 9.552 1.00 48.62 312 ILE A O 1
ATOM 2580 N N . SER A 1 313 ? -15.278 29.767 10.183 1.00 54.91 313 SER A N 1
ATOM 2581 C CA . SER A 1 313 ? -13.875 29.581 10.568 1.00 54.91 313 SER A CA 1
ATOM 2582 C C . SER A 1 313 ? -13.725 29.022 11.997 1.00 54.91 313 SER A C 1
ATOM 2584 O O . SER A 1 313 ? -14.633 29.075 12.819 1.00 54.91 313 SER A O 1
ATOM 2586 N N . LYS A 1 314 ? -12.565 28.414 12.280 1.00 52.88 314 LYS A N 1
ATOM 2587 C CA . LYS A 1 314 ? -12.285 27.580 13.469 1.00 52.88 314 LYS A CA 1
ATOM 2588 C C . LYS A 1 314 ? -12.623 28.256 14.812 1.00 52.88 314 LYS A C 1
ATOM 2590 O O . LYS A 1 314 ? -12.379 29.447 14.984 1.00 52.88 314 LYS A O 1
ATOM 2595 N N . GLY A 1 315 ? -13.052 27.454 15.796 1.00 53.91 315 GLY A N 1
ATOM 2596 C CA . GLY A 1 315 ? -13.096 27.852 17.214 1.00 53.91 315 GLY A CA 1
ATOM 2597 C C . GLY A 1 315 ? -14.441 28.367 17.738 1.00 53.91 315 GLY A C 1
ATOM 2598 O O . GLY A 1 315 ? -14.466 29.064 18.748 1.00 53.91 315 GLY A O 1
ATOM 2599 N N . HIS A 1 316 ? -15.556 28.065 17.070 1.00 57.56 316 HIS A N 1
ATOM 2600 C CA . HIS A 1 316 ? -16.891 28.415 17.567 1.00 57.56 316 HIS A CA 1
ATOM 2601 C C . HIS A 1 316 ? -17.436 27.347 18.520 1.00 57.56 316 HIS A C 1
ATOM 2603 O O . HIS A 1 316 ? -17.280 26.147 18.284 1.00 57.56 316 HIS A O 1
ATOM 2609 N N . TRP A 1 317 ? -18.058 27.815 19.600 1.00 62.44 317 TRP A N 1
ATOM 2610 C CA . TRP A 1 317 ? -18.720 26.992 20.606 1.00 62.44 317 TRP A CA 1
ATOM 2611 C C . TRP A 1 317 ? -20.167 26.720 20.189 1.00 62.44 317 TRP A C 1
ATOM 2613 O O . TRP A 1 317 ? -20.864 27.615 19.713 1.00 62.44 317 TRP A O 1
ATOM 2623 N N . PHE A 1 318 ? -20.616 25.487 20.384 1.00 61.12 318 PHE A N 1
ATOM 2624 C CA . PHE A 1 318 ? -21.937 24.989 20.019 1.00 61.12 318 PHE A CA 1
ATOM 2625 C C . PHE A 1 318 ? -22.571 24.271 21.201 1.00 61.12 318 PHE A C 1
ATOM 2627 O O . PHE A 1 318 ? -21.868 23.804 22.087 1.00 61.12 318 PHE A O 1
ATOM 2634 N N . ILE A 1 319 ? -23.895 24.147 21.193 1.00 52.22 319 ILE A N 1
ATOM 2635 C CA . ILE A 1 319 ? -24.648 23.362 22.174 1.00 52.22 319 ILE A CA 1
ATOM 2636 C C . ILE A 1 319 ? -25.405 22.278 21.405 1.00 52.22 319 ILE A C 1
ATOM 2638 O O . ILE A 1 319 ? -26.074 22.576 20.413 1.00 52.22 319 ILE A O 1
ATOM 2642 N N . CYS A 1 320 ? -25.259 21.011 21.798 1.00 48.19 320 CYS A N 1
ATOM 2643 C CA . CYS A 1 320 ? -25.974 19.911 21.146 1.00 48.19 320 CYS A CA 1
ATOM 2644 C C . CYS A 1 320 ? -27.459 19.874 21.575 1.00 48.19 320 CYS A C 1
ATOM 2646 O O . CYS A 1 320 ? -27.818 20.494 22.574 1.00 48.19 320 CYS A O 1
ATOM 2648 N N . PRO A 1 321 ? -28.340 19.123 20.883 1.00 42.16 321 PRO A N 1
ATOM 2649 C CA . PRO A 1 321 ? -29.754 18.994 21.268 1.00 42.16 321 PRO A CA 1
ATOM 2650 C C . PRO A 1 321 ? -29.980 18.478 22.699 1.00 42.16 321 PRO A C 1
ATOM 2652 O O . PRO A 1 321 ? -31.033 18.719 23.276 1.00 42.16 321 PRO A O 1
ATOM 2655 N N . ASN A 1 322 ? -28.975 17.809 23.274 1.00 45.03 322 ASN A N 1
ATOM 2656 C CA . ASN A 1 322 ? -28.974 17.334 24.659 1.00 45.03 322 ASN A CA 1
ATOM 2657 C C . ASN A 1 322 ? -28.373 18.352 25.652 1.00 45.03 322 ASN A C 1
ATOM 2659 O O . ASN A 1 322 ? -28.169 18.013 26.809 1.00 45.03 322 ASN A O 1
ATOM 2663 N N . GLY A 1 323 ? -28.065 19.579 25.218 1.00 45.28 323 GLY A N 1
ATOM 2664 C CA . GLY A 1 323 ? -27.622 20.681 26.081 1.00 45.28 323 GLY A CA 1
ATOM 2665 C C . GLY A 1 323 ? -26.113 20.785 26.329 1.00 45.28 323 GLY A C 1
ATOM 2666 O O . GLY A 1 323 ? -25.686 21.710 27.011 1.00 45.28 323 GLY A O 1
ATOM 2667 N N . HIS A 1 324 ? -25.287 19.901 25.765 1.00 50.81 324 HIS A N 1
ATOM 2668 C CA . HIS A 1 324 ? -23.844 19.900 26.031 1.00 50.81 324 HIS A CA 1
ATOM 2669 C C . HIS A 1 324 ? -23.083 20.917 25.165 1.00 50.81 324 HIS A C 1
ATOM 2671 O O . HIS A 1 324 ? -23.225 20.869 23.934 1.00 50.81 324 HIS A O 1
ATOM 2677 N N . PRO A 1 325 ? -22.242 21.783 25.761 1.00 46.72 325 PRO A N 1
ATOM 2678 C CA . PRO A 1 325 ? -21.343 22.656 25.021 1.00 46.72 325 PRO A CA 1
ATOM 2679 C C . PRO A 1 325 ? -20.206 21.861 24.360 1.00 46.72 325 PRO A C 1
ATOM 2681 O O . PRO A 1 325 ? -19.603 20.997 24.992 1.00 46.72 325 PRO A O 1
ATOM 2684 N N . TYR A 1 326 ? -19.869 22.162 23.107 1.00 53.09 326 TYR A N 1
ATOM 2685 C CA . TYR A 1 326 ? -18.702 21.603 22.418 1.00 53.09 326 TYR A CA 1
ATOM 2686 C C . TYR A 1 326 ? -18.088 22.613 21.444 1.00 53.09 326 TYR A C 1
ATOM 2688 O O . TYR A 1 326 ? -18.771 23.494 20.927 1.00 53.09 326 TYR A O 1
ATOM 2696 N N . VAL A 1 327 ? -16.791 22.483 21.173 1.00 55.38 327 VAL A N 1
ATOM 2697 C CA . VAL A 1 327 ? -16.068 23.310 20.197 1.00 55.38 327 VAL A CA 1
ATOM 2698 C C . VAL A 1 327 ? -15.543 22.427 19.073 1.00 55.38 327 VAL A C 1
ATOM 2700 O O . VAL A 1 327 ? -15.039 21.330 19.312 1.00 55.38 327 VAL A O 1
ATOM 2703 N N . ILE A 1 328 ? -15.666 22.896 17.832 1.00 49.84 328 ILE A N 1
ATOM 2704 C CA . ILE A 1 328 ? -15.110 22.193 16.673 1.00 49.84 328 ILE A CA 1
ATOM 2705 C C . ILE A 1 328 ? -13.725 22.779 16.382 1.00 49.84 328 ILE A C 1
ATOM 2707 O O . ILE A 1 328 ? -13.602 23.893 15.861 1.00 49.84 328 ILE A O 1
ATOM 2711 N N . THR A 1 329 ? -12.681 22.023 16.714 1.00 47.94 329 THR A N 1
ATOM 2712 C CA . THR A 1 329 ? -11.299 22.286 16.289 1.00 47.94 329 THR A CA 1
ATOM 2713 C C . THR A 1 329 ? -10.842 21.204 15.308 1.00 47.94 329 THR A C 1
ATOM 2715 O O . THR A 1 329 ? -11.516 20.192 15.108 1.00 47.94 329 THR A O 1
ATOM 2718 N N . GLU A 1 330 ? -9.736 21.446 14.600 1.00 45.38 330 GLU A N 1
ATOM 2719 C CA . GLU A 1 330 ? -9.197 20.459 13.667 1.00 45.38 330 GLU A CA 1
ATOM 2720 C C . GLU A 1 330 ? -8.786 19.189 14.427 1.00 45.38 330 GLU A C 1
ATOM 2722 O O . GLU A 1 330 ? -7.747 19.139 15.073 1.00 45.38 330 GLU A O 1
ATOM 2727 N N . VAL A 1 331 ? -9.606 18.151 14.251 1.00 38.94 331 VAL A N 1
ATOM 2728 C CA . VAL A 1 331 ? -9.326 16.723 14.469 1.00 38.94 331 VAL A CA 1
ATOM 2729 C C . VAL A 1 331 ? -9.622 16.137 15.862 1.00 38.94 331 VAL A C 1
ATOM 2731 O O . VAL A 1 331 ? -9.769 14.922 15.934 1.00 38.94 331 VAL A O 1
ATOM 2734 N N . GLU A 1 332 ? -9.875 16.898 16.930 1.00 35.25 332 GLU A N 1
ATOM 2735 C CA . GLU A 1 332 ? -10.278 16.306 18.228 1.00 35.25 332 GLU A CA 1
ATOM 2736 C C . GLU A 1 332 ? -11.298 17.173 18.988 1.00 35.25 332 GLU A C 1
ATOM 2738 O O . GLU A 1 332 ? -11.164 18.392 19.054 1.00 35.25 332 GLU A O 1
ATOM 2743 N N . ILE A 1 333 ? -12.328 16.539 19.567 1.00 37.09 333 ILE A N 1
ATOM 2744 C CA . ILE A 1 333 ? -13.282 17.198 20.473 1.00 37.09 333 ILE A CA 1
ATOM 2745 C C . ILE A 1 333 ? -12.776 17.009 21.904 1.00 37.09 333 ILE A C 1
ATOM 2747 O O . ILE A 1 333 ? -12.626 15.876 22.360 1.00 37.09 333 ILE A O 1
ATOM 2751 N N . PHE A 1 334 ? -12.559 18.114 22.615 1.00 32.75 334 PHE A N 1
ATOM 2752 C CA . PHE A 1 334 ? -12.376 18.112 24.064 1.00 32.75 334 PHE A CA 1
ATOM 2753 C C . PHE A 1 334 ? -13.729 18.368 24.730 1.00 32.75 334 PHE A C 1
ATOM 2755 O O . PHE A 1 334 ? -14.378 19.374 24.439 1.00 32.75 334 PHE A O 1
ATOM 2762 N N . PHE A 1 335 ? -14.141 17.460 25.611 1.00 39.78 335 PHE A N 1
ATOM 2763 C CA . PHE A 1 335 ? -15.259 17.676 26.524 1.00 39.78 335 PHE A CA 1
ATOM 2764 C C . PHE A 1 335 ? -14.712 18.104 27.884 1.00 39.78 335 PHE A C 1
ATOM 2766 O O . PHE A 1 335 ? -13.672 17.607 28.320 1.00 39.78 335 PHE A O 1
ATOM 2773 N N . PHE A 1 336 ? -15.414 19.027 28.531 1.00 32.78 336 PHE A N 1
ATOM 2774 C CA . PHE A 1 336 ? -15.210 19.354 29.933 1.00 32.78 336 PHE A CA 1
ATOM 2775 C C . PHE A 1 336 ? -16.442 18.860 30.686 1.00 32.78 336 PHE A C 1
ATOM 2777 O O . PHE A 1 336 ? -17.548 19.313 30.396 1.00 32.78 336 PHE A O 1
ATOM 2784 N N . ASP A 1 337 ? -16.235 17.917 31.601 1.00 33.22 337 ASP A N 1
ATOM 2785 C CA . ASP A 1 337 ? -17.220 17.554 32.617 1.00 33.22 337 ASP A CA 1
ATOM 2786 C C . ASP A 1 337 ? -17.031 18.508 33.813 1.00 33.22 337 ASP A C 1
ATOM 2788 O O . ASP A 1 337 ? -15.887 18.813 34.170 1.00 33.22 337 ASP A O 1
ATOM 2792 N N . GLU A 1 338 ? -18.129 19.010 34.390 1.00 33.84 338 GLU A N 1
ATOM 2793 C CA . GLU A 1 338 ? -18.124 19.718 35.687 1.00 33.84 338 GLU A CA 1
ATOM 2794 C C . GLU A 1 338 ? -17.899 18.761 36.864 1.00 33.84 338 GLU A C 1
ATOM 2796 O O . GLU A 1 338 ? -18.493 17.655 36.859 1.00 33.84 338 GLU A O 1
#

Foldseek 3Di:
DDDPPQVQLEDPPADRQPDGCVHPVCQQPVDPPPPSPDPNFHWHAQPQPRDIDTDVVVVVQVVVCVVDPVVVVDLAARADPPPRHGRQDDPVCVVVNVVSVVVVVVVCCVPVDDPVLVVQLVLLVVLLVLCVVQVVLCVLLPADVVLVVLNVVSVDPPDDDDPVSSVVSVVVSVLSVLLSVLSVLCVVQHDPVCCCVLRSVLVNVLSVVVVVPPPDDPDPPVNVVQSVQSSVLSVLVSVLSSVVVVVVDDDDPQLVVLSVVSVCLSPDPDGCDPVSVVVNVVSVVVNCVVVVPPPVVQPPVNVVVVCVVVVDDAWDWDAHPVGAIWGDDPPDIDGDDD

pLDDT: mean 70.28, std 16.72, range [26.84, 92.88]